Protein AF-A0A1Y6CQU3-F1 (afdb_monomer)

Organism: NCBI:txid1513793

Sequence (202 aa):
MKRLLGIGLSLSLLCQAAFASNSRQDAIDEARDLEYSLGKLDSESSRLARQSTDRQIRYILEDVSDQAFYLSNEVRMDIVEPLRDGERFSRVLSSLNRLDRDFKDLEDRLYDLRRVPYSLDQLSDDIRREVRRLEDTLRNDYGSDPSPTPGDSWVCLVTDNQGRTFTGFGVREGQATNAAFDRCFNESYSQRCSLISCRRRY

pLDDT: mean 79.48, std 19.38, range [31.52, 98.12]

Nearest PDB structures (foldseek):
  1yo7-assembly2_B  TM=6.453E-01  e=2.841E-02  Escherichia coli
  5nqn-assembly1_A  TM=5.680E-01  e=8.905E-01  Methylosinus trichosporium OB3b
  7tcd-assembly1_A  TM=3.013E-01  e=3.578E-01  synthetic construct
  2b0h-assembly1_A  TM=2.860E-01  e=3.004E+00  Mus musculus
  7udm-assembly1_A  TM=2.645E-01  e=5.805E+00  synthetic construct

Mean predicted aligned error: 14.78 Å

Foldseek 3Di:
DDDDDDDPDDPPPVVLVVVVVVLLVVLLVLLVLLLVLLQVLLVVLCVVLVVDPDPVSNVLSNVLNVLSNVLSVLSVPLANVCSVLPHQLVSSLVSLVVCVVSLVVSVVSQVVPPDRDPSNVVSNVSSVVSSVVSNCSSVVCNVSRPPLPVQFKKWWWKAAPVGDIFIAIDSDQVRRVVRRVVCCCPVVVGPDMGTPDMDTGD

Radius of gyration: 23.32 Å; Cα contacts (8 Å, |Δi|>4): 270; chains: 1; bounding box: 59×47×75 Å

Solvent-accessible surface area (backbone atoms only — not comparable to full-atom values): 10818 Å² total; per-residue (Å²): 139,82,85,91,79,84,91,85,78,73,83,73,67,66,60,65,62,62,55,61,59,48,56,53,50,50,42,40,51,36,41,47,50,33,25,48,42,24,47,48,45,15,55,50,27,45,52,50,22,76,68,44,86,48,67,68,62,18,52,46,23,45,51,47,14,55,52,24,46,51,51,24,49,45,39,42,64,52,36,36,48,38,53,73,78,61,53,56,48,68,58,35,47,54,42,50,62,56,46,52,53,56,53,47,52,48,50,55,50,49,61,70,40,96,69,62,53,68,73,58,51,53,40,53,54,47,38,57,49,31,54,50,50,34,48,49,50,37,52,71,37,56,81,66,54,78,70,68,55,91,50,46,36,16,44,14,35,19,27,40,87,86,69,53,77,27,76,9,62,23,71,41,64,68,48,1,41,49,45,6,47,51,47,34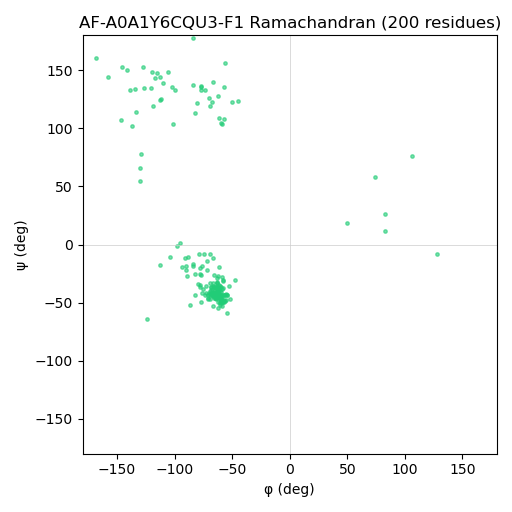,42,70,75,64,70,43,96,46,68,44,81,75,48,73,45,77,42,105

Structure (mmCIF, N/CA/C/O backbone):
data_AF-A0A1Y6CQU3-F1
#
_entry.id   AF-A0A1Y6CQU3-F1
#
loop_
_atom_site.group_PDB
_atom_site.id
_atom_site.type_symbol
_atom_site.label_atom_id
_atom_site.label_alt_id
_atom_site.label_comp_id
_atom_site.label_asym_id
_atom_site.label_entity_id
_atom_site.label_seq_id
_atom_site.pdbx_PDB_ins_code
_atom_site.Cartn_x
_atom_site.Cartn_y
_atom_site.Cartn_z
_atom_site.occupancy
_atom_site.B_iso_or_equiv
_atom_site.auth_seq_id
_atom_site.auth_comp_id
_atom_site.auth_asym_id
_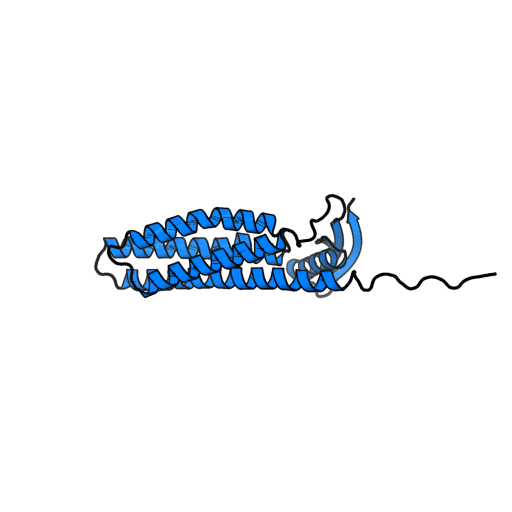atom_site.auth_atom_id
_atom_site.pdbx_PDB_model_num
ATOM 1 N N . MET A 1 1 ? 40.275 24.219 -49.262 1.00 37.59 1 MET A N 1
ATOM 2 C CA . MET A 1 1 ? 39.525 22.991 -48.886 1.00 37.59 1 MET A CA 1
ATOM 3 C C . MET A 1 1 ? 40.249 22.413 -47.670 1.00 37.59 1 MET A C 1
ATOM 5 O O . MET A 1 1 ? 41.450 22.269 -47.780 1.00 37.59 1 MET A O 1
ATOM 9 N N . LYS A 1 2 ? 39.702 22.166 -46.477 1.00 38.88 2 LYS A N 1
ATOM 10 C CA . LYS A 1 2 ? 38.374 21.726 -46.022 1.00 38.88 2 LYS A CA 1
ATOM 11 C C . LYS A 1 2 ? 38.044 22.387 -44.666 1.00 38.88 2 LYS A C 1
ATOM 13 O O . LYS A 1 2 ? 38.947 22.744 -43.919 1.00 38.88 2 LYS A O 1
ATOM 18 N N . ARG A 1 3 ? 36.748 22.558 -44.392 1.00 40.44 3 ARG A N 1
ATOM 19 C CA . ARG A 1 3 ? 36.170 23.142 -43.170 1.00 40.44 3 ARG A CA 1
ATOM 20 C C . ARG A 1 3 ? 36.217 22.135 -42.012 1.00 40.44 3 ARG A C 1
ATOM 22 O O . ARG A 1 3 ? 35.846 20.984 -42.214 1.00 40.44 3 ARG A O 1
ATOM 29 N N . LEU A 1 4 ? 36.608 22.590 -40.821 1.00 37.09 4 LEU A N 1
ATOM 30 C CA . LEU A 1 4 ? 36.324 21.926 -39.546 1.00 37.09 4 LEU A CA 1
ATOM 31 C C . LEU A 1 4 ? 34.904 22.320 -39.122 1.00 37.09 4 LEU A C 1
ATOM 33 O O . LEU A 1 4 ? 34.637 23.488 -38.854 1.00 37.09 4 LEU A O 1
ATOM 37 N N . LEU A 1 5 ? 33.993 21.353 -39.104 1.00 43.53 5 LEU A N 1
ATOM 38 C CA . LEU A 1 5 ? 32.656 21.472 -38.530 1.00 43.53 5 LEU A CA 1
ATOM 39 C C . LEU A 1 5 ? 32.398 20.223 -37.694 1.00 43.53 5 LEU A C 1
ATOM 41 O O . LEU A 1 5 ? 32.601 19.113 -38.177 1.00 43.53 5 LEU A O 1
ATOM 45 N N . GLY A 1 6 ? 31.879 20.434 -36.487 1.00 40.50 6 GLY A N 1
ATOM 46 C CA . GLY A 1 6 ? 31.015 19.458 -35.835 1.00 40.50 6 GLY A CA 1
ATOM 47 C C . GLY A 1 6 ? 31.632 18.676 -34.683 1.00 40.50 6 GLY A C 1
ATOM 48 O O . GLY A 1 6 ? 31.849 17.480 -34.808 1.00 40.50 6 GLY A O 1
ATOM 49 N N . ILE A 1 7 ? 31.768 19.316 -33.520 1.00 43.81 7 ILE A N 1
ATOM 50 C CA . ILE A 1 7 ? 31.460 18.642 -32.249 1.00 43.81 7 ILE A CA 1
ATOM 51 C C . ILE A 1 7 ? 30.515 19.563 -31.482 1.00 43.81 7 ILE A C 1
ATOM 53 O O . ILE A 1 7 ? 30.898 20.334 -30.611 1.00 43.81 7 ILE A O 1
ATOM 57 N N . GLY A 1 8 ? 29.260 19.529 -31.907 1.00 40.97 8 GLY A N 1
ATOM 58 C CA . GLY A 1 8 ? 28.126 20.072 -31.179 1.00 40.97 8 GLY A CA 1
ATOM 59 C C . GLY A 1 8 ? 27.069 18.985 -31.145 1.00 40.97 8 GLY A C 1
ATOM 60 O O . GLY A 1 8 ? 26.061 19.097 -31.827 1.00 40.97 8 GLY A O 1
ATOM 61 N N . LEU A 1 9 ? 27.349 17.883 -30.452 1.00 37.50 9 LEU A N 1
ATOM 62 C CA . LEU A 1 9 ? 26.393 16.797 -30.287 1.00 37.50 9 LEU A CA 1
ATOM 63 C C . LEU A 1 9 ? 26.367 16.362 -28.822 1.00 37.50 9 LEU A C 1
ATOM 65 O O . LEU A 1 9 ? 27.316 15.788 -28.293 1.00 37.50 9 LEU A O 1
ATOM 69 N N . SER A 1 10 ? 25.200 16.618 -28.227 1.00 41.44 10 SER A N 1
ATOM 70 C CA . SER A 1 10 ? 24.585 15.864 -27.130 1.00 41.44 10 SER A CA 1
ATOM 71 C C . SER A 1 10 ? 25.161 16.016 -25.715 1.00 41.44 10 SER A C 1
ATOM 73 O O . SER A 1 10 ? 25.430 15.027 -25.045 1.00 41.44 10 SER A O 1
ATOM 75 N N . LEU A 1 11 ? 25.190 17.246 -25.184 1.00 34.34 11 LEU A N 1
ATOM 76 C CA . LEU A 1 11 ? 25.104 17.453 -23.722 1.00 34.34 11 LEU A CA 1
ATOM 77 C C . LEU A 1 11 ? 23.661 17.332 -23.180 1.00 34.34 11 LEU A C 1
ATOM 79 O O . LEU A 1 11 ? 23.449 17.304 -21.973 1.00 34.34 11 LEU A O 1
ATOM 83 N N . SER A 1 12 ? 22.658 17.232 -24.054 1.00 37.69 12 SER A N 1
ATOM 84 C CA . SER A 1 12 ? 21.232 17.206 -23.699 1.00 37.69 12 SER A CA 1
ATOM 85 C C . SER A 1 12 ? 20.660 15.807 -23.402 1.00 37.69 12 SER A C 1
ATOM 87 O O . SER A 1 12 ? 19.563 15.716 -22.863 1.00 37.69 12 SER A O 1
ATOM 89 N N . LEU A 1 13 ? 21.389 14.718 -23.686 1.00 35.53 13 LEU A N 1
ATOM 90 C CA . LEU A 1 13 ? 20.924 13.332 -23.457 1.00 35.53 13 LEU A CA 1
ATOM 91 C C . LEU A 1 13 ? 21.283 12.761 -22.073 1.00 35.53 13 LEU A C 1
ATOM 93 O O . LEU A 1 13 ? 20.655 11.807 -21.623 1.00 35.53 13 LEU A O 1
ATOM 97 N N . LEU A 1 14 ? 22.257 13.349 -21.373 1.00 31.52 14 LEU A N 1
ATOM 98 C CA . LEU A 1 14 ? 22.670 12.896 -20.036 1.00 31.52 14 LEU A CA 1
ATOM 99 C C . LEU A 1 14 ? 21.802 13.475 -18.910 1.00 31.52 14 LEU A C 1
ATOM 101 O O . LEU A 1 14 ? 21.785 12.930 -17.812 1.00 31.52 14 LEU A O 1
ATOM 105 N N . CYS A 1 15 ? 21.038 14.536 -19.179 1.00 36.16 15 CYS A N 1
ATOM 106 C CA . CYS A 1 15 ? 20.222 15.190 -18.158 1.00 36.16 15 CYS A CA 1
ATOM 107 C C . CYS A 1 15 ? 18.928 14.407 -17.861 1.00 36.16 15 CYS A C 1
ATOM 109 O O . CYS A 1 15 ? 18.537 14.295 -16.710 1.00 36.16 15 CYS A O 1
ATOM 111 N N . GLN A 1 16 ? 18.314 13.756 -18.857 1.00 35.69 16 GLN A N 1
ATOM 112 C CA . GLN A 1 16 ? 17.044 13.030 -18.674 1.00 35.69 16 GLN A CA 1
ATOM 113 C C . GLN A 1 16 ? 17.181 11.675 -17.955 1.00 35.69 16 GLN A C 1
ATOM 115 O O . GLN A 1 16 ? 16.202 11.144 -17.445 1.00 35.69 16 GLN A O 1
ATOM 120 N N . ALA A 1 17 ? 18.384 11.096 -17.894 1.00 36.28 17 ALA A N 1
ATOM 121 C CA . ALA A 1 17 ? 18.612 9.822 -17.207 1.00 36.28 17 ALA A CA 1
ATOM 122 C C . ALA A 1 17 ? 18.699 9.962 -15.676 1.00 36.28 17 ALA A C 1
ATOM 124 O O . ALA A 1 17 ? 18.412 8.997 -14.977 1.00 36.28 17 ALA A O 1
ATOM 125 N N . ALA A 1 18 ? 19.081 11.141 -15.175 1.00 33.47 18 ALA A N 1
ATOM 126 C CA . ALA A 1 18 ? 19.230 11.401 -13.744 1.00 33.47 18 ALA A CA 1
ATOM 127 C C . ALA A 1 18 ? 17.896 11.731 -13.049 1.00 33.47 18 ALA A C 1
ATOM 129 O O . ALA A 1 18 ? 17.753 11.475 -11.861 1.00 33.47 18 ALA A O 1
ATOM 130 N N . PHE A 1 19 ? 16.902 12.256 -13.776 1.00 39.25 19 PHE A N 1
ATOM 131 C CA . PHE A 1 19 ? 15.582 12.552 -13.201 1.00 39.25 19 PHE A CA 1
ATOM 132 C C . PHE A 1 19 ? 14.713 11.296 -13.034 1.00 39.25 19 PHE A C 1
ATOM 134 O O . PHE A 1 19 ? 14.049 11.152 -12.016 1.00 39.25 19 PHE A O 1
ATOM 141 N N . ALA A 1 20 ? 14.784 10.343 -13.970 1.00 43.03 20 ALA A N 1
ATOM 142 C CA . ALA A 1 20 ? 13.990 9.111 -13.909 1.00 43.03 20 ALA A CA 1
ATOM 143 C C . ALA A 1 20 ? 14.453 8.108 -12.827 1.00 43.03 20 ALA A C 1
ATOM 145 O O . ALA A 1 20 ? 13.676 7.246 -12.425 1.00 43.03 20 ALA A O 1
ATOM 146 N N . SER A 1 21 ? 15.711 8.179 -12.357 1.00 49.75 21 SER A N 1
ATOM 147 C CA . SER A 1 21 ? 16.163 7.350 -11.225 1.00 49.75 21 SER A CA 1
ATOM 148 C C . SER A 1 21 ? 15.672 7.874 -9.879 1.00 49.75 21 SER A C 1
ATOM 150 O O . SER A 1 21 ? 15.528 7.079 -8.957 1.00 49.75 21 SER A O 1
ATOM 152 N N . ASN A 1 22 ? 15.411 9.181 -9.771 1.00 66.50 22 ASN A N 1
ATOM 153 C CA . ASN A 1 22 ? 14.909 9.782 -8.539 1.00 66.50 22 ASN A CA 1
ATOM 154 C C . ASN A 1 22 ? 13.424 9.481 -8.365 1.00 66.50 22 ASN A C 1
ATOM 156 O O . ASN A 1 22 ? 13.057 8.909 -7.353 1.00 66.50 22 ASN A O 1
ATOM 160 N N . SER A 1 23 ? 12.599 9.703 -9.389 1.00 73.62 23 SER A N 1
ATOM 161 C CA . SER A 1 23 ? 11.151 9.503 -9.267 1.00 73.62 23 SER A CA 1
ATOM 162 C C . SER A 1 23 ? 10.727 8.075 -8.947 1.00 73.62 23 SER A C 1
ATOM 164 O O . SER A 1 23 ? 9.768 7.849 -8.217 1.00 73.62 23 SER A O 1
ATOM 166 N N . ARG A 1 24 ? 11.449 7.080 -9.469 1.00 80.75 24 ARG A N 1
ATOM 167 C CA . ARG A 1 24 ? 11.190 5.680 -9.121 1.00 80.75 24 ARG A CA 1
ATOM 168 C C . ARG A 1 24 ? 11.547 5.382 -7.673 1.00 80.75 24 ARG A C 1
ATOM 170 O O . ARG A 1 24 ? 10.809 4.650 -7.025 1.00 80.75 24 ARG A O 1
ATOM 177 N N . GLN A 1 25 ? 12.669 5.910 -7.190 1.00 82.69 25 GLN A N 1
ATOM 178 C CA . GLN A 1 25 ? 13.055 5.742 -5.795 1.00 82.69 25 GLN A CA 1
ATOM 179 C C . GLN A 1 25 ? 12.075 6.480 -4.876 1.00 82.69 25 GLN A C 1
ATOM 181 O O . GLN A 1 25 ? 11.623 5.884 -3.908 1.00 82.69 25 GLN A O 1
ATOM 186 N N . ASP A 1 26 ? 11.662 7.693 -5.245 1.00 86.19 26 ASP A N 1
ATOM 187 C CA . ASP A 1 26 ? 10.646 8.473 -4.536 1.00 86.19 26 ASP A CA 1
ATOM 188 C C . ASP A 1 26 ? 9.317 7.697 -4.464 1.00 86.19 26 ASP A C 1
ATOM 190 O O . ASP A 1 26 ? 8.768 7.518 -3.383 1.00 86.19 26 ASP A O 1
ATOM 194 N N . ALA A 1 27 ? 8.848 7.121 -5.579 1.00 90.00 27 ALA A N 1
ATOM 195 C CA . ALA A 1 27 ? 7.647 6.282 -5.598 1.00 90.00 27 ALA A CA 1
ATOM 196 C C . ALA A 1 27 ? 7.790 5.009 -4.742 1.00 90.00 27 ALA A C 1
ATOM 198 O O . ALA A 1 27 ? 6.824 4.564 -4.127 1.00 90.00 27 ALA A O 1
ATOM 199 N N . ILE A 1 28 ? 8.982 4.400 -4.699 1.00 88.75 28 ILE A N 1
ATOM 200 C CA . ILE A 1 28 ? 9.257 3.245 -3.829 1.00 88.75 28 ILE A CA 1
ATOM 201 C C . ILE A 1 28 ? 9.205 3.662 -2.360 1.00 88.75 28 ILE A C 1
ATOM 203 O O . ILE A 1 28 ? 8.640 2.932 -1.546 1.00 88.75 28 ILE A O 1
ATOM 207 N N . ASP A 1 29 ? 9.798 4.801 -2.017 1.00 92.12 29 ASP A N 1
ATOM 208 C CA . ASP A 1 29 ? 9.834 5.306 -0.649 1.00 92.12 29 ASP A CA 1
ATOM 209 C C . ASP A 1 29 ? 8.422 5.695 -0.184 1.00 92.12 29 ASP A C 1
ATOM 211 O O . ASP A 1 29 ? 7.990 5.254 0.878 1.00 92.12 29 ASP A O 1
ATOM 215 N N . GLU A 1 30 ? 7.638 6.372 -1.027 1.00 95.38 30 GLU A N 1
ATOM 216 C CA . GLU A 1 30 ? 6.229 6.690 -0.756 1.00 95.38 30 GLU A CA 1
ATOM 217 C C . GLU A 1 30 ? 5.350 5.434 -0.627 1.00 95.38 30 GLU A C 1
ATOM 219 O O . GLU A 1 30 ? 4.500 5.354 0.261 1.00 95.38 30 GLU A O 1
ATOM 224 N N . ALA A 1 31 ? 5.564 4.415 -1.467 1.00 95.88 31 ALA A N 1
ATOM 225 C CA . ALA A 1 31 ? 4.849 3.143 -1.356 1.00 95.88 31 ALA A CA 1
ATOM 226 C C . ALA A 1 31 ? 5.214 2.374 -0.074 1.00 95.88 31 ALA A C 1
ATOM 228 O O . ALA A 1 31 ? 4.365 1.697 0.507 1.00 95.88 31 ALA A O 1
ATOM 229 N N . ARG A 1 32 ? 6.461 2.487 0.392 1.00 95.25 32 ARG A N 1
ATOM 230 C CA . ARG A 1 32 ? 6.909 1.893 1.659 1.00 95.25 32 ARG A CA 1
ATOM 231 C C . ARG A 1 32 ? 6.365 2.623 2.877 1.00 95.25 32 ARG A C 1
ATOM 233 O O . ARG A 1 32 ? 6.053 1.965 3.867 1.00 95.25 32 ARG A O 1
ATOM 240 N N . ASP A 1 33 ? 6.237 3.943 2.806 1.00 96.69 33 ASP A N 1
ATOM 241 C CA . ASP A 1 33 ? 5.567 4.723 3.845 1.00 96.69 33 ASP A CA 1
ATOM 242 C C . ASP A 1 33 ? 4.100 4.279 3.976 1.00 96.69 33 ASP A C 1
ATOM 244 O O . ASP A 1 33 ? 3.665 3.943 5.080 1.00 96.69 33 ASP A O 1
ATOM 248 N N . LEU A 1 34 ? 3.394 4.114 2.848 1.00 97.50 34 LEU A N 1
ATOM 249 C CA . LEU A 1 34 ? 2.037 3.554 2.809 1.00 97.50 34 LEU A CA 1
ATOM 250 C C . LEU A 1 34 ? 1.955 2.148 3.423 1.00 97.50 34 LEU A C 1
ATOM 252 O O . LEU A 1 34 ? 1.113 1.877 4.283 1.00 97.50 34 LEU A O 1
ATOM 256 N N . GLU A 1 35 ? 2.848 1.245 3.010 1.00 97.25 35 GLU A N 1
ATOM 257 C CA . GLU A 1 35 ? 2.953 -0.111 3.562 1.00 97.25 35 GLU A CA 1
ATOM 258 C C . GLU A 1 35 ? 3.136 -0.090 5.090 1.00 97.25 35 GLU A C 1
ATOM 260 O O . GLU A 1 35 ? 2.515 -0.876 5.817 1.00 97.25 35 GLU A O 1
ATOM 265 N N . TYR A 1 36 ? 3.979 0.819 5.581 1.00 96.44 36 TYR A N 1
ATOM 266 C CA . TYR A 1 36 ? 4.300 0.972 6.993 1.00 96.44 36 TYR A CA 1
ATOM 267 C C . TYR A 1 36 ? 3.133 1.539 7.808 1.00 96.44 36 TYR A C 1
ATOM 269 O O . TYR A 1 36 ? 2.853 1.041 8.905 1.00 96.44 36 TYR A O 1
ATOM 277 N N . SER A 1 37 ? 2.422 2.537 7.287 1.00 96.94 37 SER A N 1
ATOM 278 C CA . SER A 1 37 ? 1.231 3.102 7.929 1.00 96.94 37 SER A CA 1
ATOM 279 C C . SER A 1 37 ? 0.098 2.080 8.033 1.00 96.94 37 SER A C 1
ATOM 281 O O . SER A 1 37 ? -0.532 1.975 9.088 1.00 96.94 37 SER A O 1
ATOM 283 N N . LEU A 1 38 ? -0.082 1.227 7.019 1.00 97.88 38 LEU A N 1
ATOM 284 C CA . LEU A 1 38 ? -1.002 0.085 7.090 1.00 97.88 38 LEU A CA 1
ATOM 285 C C . LEU A 1 38 ? -0.585 -0.924 8.171 1.00 97.88 38 LEU A C 1
ATOM 287 O O . LEU A 1 38 ? -1.418 -1.360 8.964 1.00 97.88 38 LEU A O 1
ATOM 291 N N . GLY A 1 39 ? 0.710 -1.236 8.283 1.00 97.38 39 GLY A N 1
ATOM 292 C CA . GLY A 1 39 ? 1.222 -2.112 9.346 1.00 97.38 39 GLY A CA 1
ATOM 293 C C . GLY A 1 39 ? 1.027 -1.544 10.761 1.00 97.38 39 GLY A C 1
ATOM 294 O O . GLY A 1 39 ? 0.782 -2.288 11.719 1.00 97.38 39 GLY A O 1
ATOM 295 N N . LYS A 1 40 ? 1.089 -0.215 10.917 1.00 97.94 40 LYS A N 1
ATOM 296 C CA . LYS A 1 40 ? 0.731 0.455 12.177 1.00 97.94 40 LYS A CA 1
ATOM 297 C C . LYS A 1 40 ? -0.758 0.350 12.473 1.00 97.94 40 LYS A C 1
ATOM 299 O O . LYS A 1 40 ? -1.110 0.098 13.625 1.00 97.94 40 LYS A O 1
ATOM 304 N N . LEU A 1 41 ? -1.607 0.547 11.465 1.00 97.50 41 LEU A N 1
ATOM 305 C CA . LEU A 1 41 ? -3.054 0.442 11.620 1.00 97.50 41 LEU A CA 1
ATOM 306 C C . LEU A 1 41 ? -3.466 -0.971 12.038 1.00 97.50 41 LEU A C 1
ATOM 308 O O . LEU A 1 41 ? -4.253 -1.104 12.974 1.00 97.50 41 LEU A O 1
ATOM 312 N N . ASP A 1 42 ? -2.878 -1.999 11.423 1.00 97.88 42 ASP A N 1
ATOM 313 C CA . ASP A 1 42 ? -3.026 -3.398 11.837 1.00 97.88 42 ASP A CA 1
ATOM 314 C C . ASP A 1 42 ? -2.656 -3.569 13.319 1.00 97.88 42 ASP A C 1
ATOM 316 O O . ASP A 1 42 ? -3.493 -3.899 14.162 1.00 97.88 42 ASP A O 1
ATOM 320 N N . SER A 1 43 ? -1.419 -3.218 13.677 1.00 97.44 43 SER A N 1
ATOM 321 C CA . SER A 1 43 ? -0.903 -3.382 15.040 1.00 97.44 43 SER A CA 1
ATOM 322 C C . SER A 1 43 ? -1.756 -2.676 16.103 1.00 97.44 43 SER A C 1
ATOM 324 O O . SER A 1 43 ? -2.018 -3.237 17.175 1.00 97.44 43 SER A O 1
ATOM 326 N N . GLU A 1 44 ? -2.186 -1.445 15.824 1.00 97.75 44 GLU A N 1
ATOM 327 C CA . GLU A 1 44 ? -2.977 -0.625 16.741 1.00 97.75 44 GLU A CA 1
ATOM 328 C C . GLU A 1 44 ? -4.421 -1.134 16.859 1.00 97.75 44 GLU A C 1
ATOM 330 O O . GLU A 1 44 ? -4.935 -1.250 17.977 1.00 97.75 44 GLU A O 1
ATOM 335 N N . SER A 1 45 ? -5.051 -1.521 15.747 1.00 97.06 45 SER A N 1
ATOM 336 C CA . SER A 1 45 ? -6.407 -2.088 15.740 1.00 97.06 45 SER A CA 1
ATOM 337 C C . SER A 1 45 ? -6.445 -3.415 16.495 1.00 97.06 45 SER A C 1
ATOM 339 O O . SER A 1 45 ? -7.235 -3.571 17.430 1.00 97.06 45 SER A O 1
ATOM 341 N N . SER A 1 46 ? -5.491 -4.312 16.227 1.00 97.75 46 SER A N 1
ATOM 342 C CA . SER A 1 46 ? -5.272 -5.548 16.989 1.00 97.75 46 SER A CA 1
ATOM 343 C C . SER A 1 46 ? -5.084 -5.303 18.489 1.00 97.75 46 SER A C 1
ATOM 345 O O . SER A 1 46 ? -5.610 -6.032 19.340 1.00 97.75 46 SER A O 1
ATOM 347 N N . ARG A 1 47 ? -4.303 -4.280 18.857 1.00 98.12 47 ARG A N 1
ATOM 348 C CA . ARG A 1 47 ? -4.065 -3.927 20.263 1.00 98.12 47 ARG A CA 1
ATOM 349 C C . ARG A 1 47 ? -5.354 -3.466 20.939 1.00 98.12 47 ARG A C 1
ATOM 351 O O . ARG A 1 47 ? -5.635 -3.911 22.054 1.00 98.12 47 ARG A O 1
ATOM 358 N N . LEU A 1 48 ? -6.123 -2.601 20.284 1.00 96.50 48 LEU A N 1
ATOM 359 C CA . LEU A 1 48 ? -7.386 -2.080 20.800 1.00 96.50 48 LEU A CA 1
ATOM 360 C C . LEU A 1 48 ? -8.467 -3.167 20.868 1.00 96.50 48 LEU A C 1
ATOM 362 O O . LEU A 1 48 ? -9.202 -3.221 21.854 1.00 96.50 48 LEU A O 1
ATOM 366 N N . ALA A 1 49 ? -8.511 -4.091 19.905 1.00 96.38 49 ALA A N 1
ATOM 367 C CA . ALA A 1 49 ? -9.411 -5.243 19.925 1.00 96.38 49 ALA A CA 1
ATOM 368 C C . ALA A 1 49 ? -9.223 -6.084 21.197 1.00 96.38 49 ALA A C 1
ATOM 370 O O . ALA A 1 49 ? -10.185 -6.361 21.920 1.00 96.38 49 ALA A O 1
ATOM 371 N N . ARG A 1 50 ? -7.965 -6.409 21.534 1.00 97.31 50 ARG A N 1
ATOM 372 C CA . ARG A 1 50 ? -7.613 -7.162 22.753 1.00 97.31 50 ARG A CA 1
ATOM 373 C C . ARG A 1 50 ? -7.994 -6.440 24.048 1.00 97.31 50 ARG A C 1
ATOM 375 O O . ARG A 1 50 ? -8.208 -7.095 25.065 1.00 97.31 50 ARG A O 1
ATOM 382 N N . GLN A 1 51 ? -8.057 -5.109 24.026 1.00 96.38 51 GLN A N 1
ATOM 383 C CA . GLN A 1 51 ? -8.416 -4.281 25.182 1.00 96.38 51 GLN A CA 1
ATOM 384 C C . GLN A 1 51 ? -9.921 -4.003 25.280 1.00 96.38 51 GLN A C 1
ATOM 386 O O . GLN A 1 51 ? -10.416 -3.693 26.364 1.00 96.38 51 GLN A O 1
ATOM 391 N N . SER A 1 52 ? -10.658 -4.118 24.173 1.00 93.88 52 SER A N 1
ATOM 392 C CA . SER A 1 52 ? -12.095 -3.868 24.146 1.00 93.88 52 SER A CA 1
ATOM 393 C C . SER A 1 52 ? -12.857 -4.961 24.888 1.00 93.88 52 SER A C 1
ATOM 395 O O . SER A 1 52 ? -12.751 -6.146 24.569 1.00 93.88 52 SER A O 1
ATOM 397 N N . THR A 1 53 ? -13.691 -4.569 25.848 1.00 95.19 53 THR A N 1
ATOM 398 C CA . THR A 1 53 ? -14.667 -5.459 26.497 1.00 95.19 53 THR A CA 1
ATOM 399 C C . THR A 1 53 ? -15.966 -5.576 25.701 1.00 95.19 53 THR A C 1
ATOM 401 O O . THR A 1 53 ? -16.701 -6.548 25.873 1.00 95.19 53 THR A O 1
ATOM 404 N N . ASP A 1 54 ? -16.228 -4.631 24.797 1.00 95.62 54 ASP A N 1
ATOM 405 C CA . ASP A 1 54 ? -17.360 -4.662 23.880 1.00 95.62 54 ASP A CA 1
ATOM 406 C C . ASP A 1 54 ? -17.041 -5.581 22.693 1.00 95.62 54 ASP A C 1
ATOM 408 O O . ASP A 1 54 ? -16.058 -5.385 21.969 1.00 95.62 54 ASP A O 1
ATOM 412 N N . ARG A 1 55 ? -17.881 -6.606 22.510 1.00 94.88 55 ARG A N 1
ATOM 413 C CA . ARG A 1 55 ? -17.721 -7.628 21.468 1.00 94.88 55 ARG A CA 1
ATOM 414 C C . ARG A 1 55 ? -17.875 -7.057 20.060 1.00 94.88 55 ARG A C 1
ATOM 416 O O . ARG A 1 55 ? -17.198 -7.524 19.152 1.00 94.88 55 ARG A O 1
ATOM 423 N N . GLN A 1 56 ? -18.771 -6.096 19.874 1.00 94.00 56 GLN A N 1
ATOM 424 C CA . GLN A 1 56 ? -19.063 -5.524 18.565 1.00 94.00 56 GLN A CA 1
ATOM 425 C C . GLN A 1 56 ? -17.916 -4.611 18.124 1.00 94.00 56 GLN A C 1
ATOM 427 O O . GLN A 1 56 ? -17.436 -4.733 17.003 1.00 94.00 56 GLN A O 1
ATOM 432 N N . ILE A 1 57 ? -17.403 -3.788 19.046 1.00 94.38 57 ILE A N 1
ATOM 433 C CA . ILE A 1 57 ? -16.198 -2.975 18.819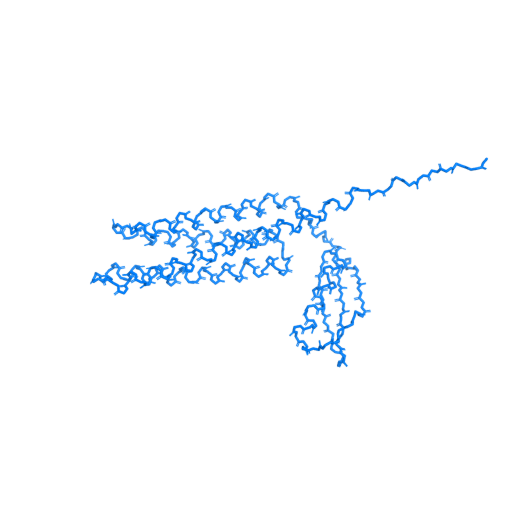 1.00 94.38 57 ILE A CA 1
ATOM 434 C C . ILE A 1 57 ? -14.985 -3.869 18.550 1.00 94.38 57 ILE A C 1
ATOM 436 O O . ILE A 1 57 ? -14.228 -3.610 17.622 1.00 94.38 57 ILE A O 1
ATOM 440 N N . ARG A 1 58 ? -14.811 -4.940 19.336 1.00 96.06 58 ARG A N 1
ATOM 441 C CA . ARG A 1 58 ? -13.710 -5.891 19.138 1.00 96.06 58 ARG A CA 1
ATOM 442 C C . ARG A 1 58 ? -13.729 -6.493 17.734 1.00 96.06 58 ARG A C 1
ATOM 444 O O . ARG A 1 58 ? -12.694 -6.492 17.088 1.00 96.06 58 ARG A O 1
ATOM 451 N N . TYR A 1 59 ? -14.890 -6.952 17.272 1.00 96.06 59 TYR A N 1
ATOM 452 C CA . TYR A 1 59 ? -15.032 -7.555 15.948 1.00 96.06 59 TYR A CA 1
ATOM 453 C C . TYR A 1 59 ? -14.678 -6.582 14.817 1.00 96.06 59 TYR A C 1
ATOM 455 O O . TYR A 1 59 ? -13.974 -6.958 13.890 1.00 96.06 59 TYR A O 1
ATOM 463 N N . ILE A 1 60 ? -15.120 -5.323 14.915 1.00 95.88 60 ILE A N 1
ATOM 464 C CA . ILE A 1 60 ? -14.765 -4.294 13.927 1.00 95.88 60 ILE A CA 1
ATOM 465 C C . ILE A 1 60 ? -13.249 -4.069 13.917 1.00 95.88 60 ILE A C 1
ATOM 467 O O . ILE A 1 60 ? -12.645 -4.029 12.855 1.00 95.88 60 ILE A O 1
ATOM 471 N N . LEU A 1 61 ? -12.619 -3.967 15.090 1.00 97.19 61 LEU A N 1
ATOM 472 C CA . LEU A 1 61 ? -11.174 -3.751 15.195 1.00 97.19 61 LEU A CA 1
ATOM 473 C C . LEU A 1 61 ? -10.344 -4.945 14.698 1.00 97.19 61 LEU A C 1
ATOM 475 O O . LEU A 1 61 ? -9.281 -4.729 14.128 1.00 97.19 61 LEU A O 1
ATOM 479 N N . GLU A 1 62 ? -10.806 -6.180 14.910 1.00 97.06 62 GLU A N 1
ATOM 480 C CA . GLU A 1 62 ? -10.179 -7.389 14.349 1.00 97.06 62 GLU A CA 1
ATOM 481 C C . GLU A 1 62 ? -10.255 -7.378 12.816 1.00 97.06 62 GLU A C 1
ATOM 483 O O . GLU A 1 62 ? -9.242 -7.568 12.154 1.00 97.06 62 GLU A O 1
ATOM 488 N N . ASP A 1 63 ? -11.419 -7.049 12.256 1.00 96.88 63 ASP A N 1
ATOM 489 C CA . ASP A 1 63 ? -11.627 -6.959 10.806 1.00 96.88 63 ASP A CA 1
ATOM 490 C C . ASP A 1 63 ? -10.790 -5.837 10.160 1.00 96.88 63 ASP A C 1
ATOM 492 O O . ASP A 1 63 ? -10.143 -6.052 9.139 1.00 96.88 63 ASP A O 1
ATOM 496 N N . VAL A 1 64 ? -10.704 -4.661 10.797 1.00 96.81 64 VAL A N 1
ATOM 497 C CA . VAL A 1 64 ? -9.792 -3.578 10.373 1.00 96.81 64 VAL A CA 1
ATOM 498 C C . VAL A 1 64 ? -8.334 -4.044 10.402 1.00 96.81 64 VAL A C 1
ATOM 500 O O . VAL A 1 64 ? -7.574 -3.721 9.492 1.00 96.81 64 VAL A O 1
ATOM 503 N N . SER A 1 65 ? -7.939 -4.803 11.431 1.00 97.50 65 SER A N 1
ATOM 504 C CA . SER A 1 65 ? -6.588 -5.367 11.549 1.00 97.50 65 SER A CA 1
ATOM 505 C C . SER A 1 65 ? -6.263 -6.264 10.355 1.00 97.50 65 SER A C 1
ATOM 507 O O . SER A 1 65 ? -5.273 -6.043 9.658 1.00 97.50 65 SER A O 1
ATOM 509 N N . ASP A 1 66 ? -7.146 -7.225 10.078 1.00 96.88 66 ASP A N 1
ATOM 510 C CA . ASP A 1 66 ? -6.978 -8.205 9.006 1.00 96.88 66 ASP A CA 1
ATOM 511 C C . ASP A 1 66 ? -6.929 -7.529 7.626 1.00 96.88 66 ASP A C 1
ATOM 513 O O . ASP A 1 66 ? -6.075 -7.856 6.795 1.00 96.88 66 ASP A O 1
ATOM 517 N N . GLN A 1 67 ? -7.800 -6.543 7.386 1.00 96.75 67 GLN A N 1
ATOM 518 C CA . GLN A 1 67 ? -7.818 -5.773 6.140 1.00 96.75 67 GLN A CA 1
ATOM 519 C C . GLN A 1 67 ? -6.559 -4.918 5.970 1.00 96.75 67 GLN A C 1
ATOM 521 O O . GLN A 1 67 ? -5.963 -4.915 4.892 1.00 96.75 67 GLN A O 1
ATOM 526 N N . ALA A 1 68 ? -6.109 -4.230 7.023 1.00 96.81 68 ALA A N 1
ATOM 527 C CA . ALA A 1 68 ? -4.882 -3.439 6.981 1.00 96.81 68 ALA A CA 1
ATOM 528 C C . ALA A 1 68 ? -3.648 -4.320 6.713 1.00 96.81 68 ALA A C 1
ATOM 530 O O . ALA A 1 68 ? -2.790 -3.956 5.905 1.00 96.81 68 ALA A O 1
ATOM 531 N N . PHE A 1 69 ? -3.583 -5.510 7.321 1.00 96.25 69 PHE A N 1
ATOM 532 C CA . PHE A 1 69 ? -2.535 -6.494 7.049 1.00 96.25 69 PHE A CA 1
ATOM 533 C C . PHE A 1 69 ? -2.558 -6.978 5.592 1.00 96.25 69 PHE A C 1
ATOM 535 O O . PHE A 1 69 ? -1.512 -7.036 4.939 1.00 96.25 69 PHE A O 1
ATOM 542 N N . TYR A 1 70 ? -3.739 -7.311 5.063 1.00 96.50 70 TYR A N 1
ATOM 543 C CA . TYR A 1 70 ? -3.895 -7.713 3.665 1.00 96.50 70 TYR A CA 1
ATOM 544 C C . TYR A 1 70 ? -3.424 -6.606 2.715 1.00 96.50 70 TYR A C 1
ATOM 546 O O . TYR A 1 70 ? -2.573 -6.848 1.861 1.00 96.50 70 TYR A O 1
ATOM 554 N N . LEU A 1 71 ? -3.889 -5.375 2.929 1.00 96.75 71 LEU A N 1
ATOM 555 C CA . LEU A 1 71 ? -3.531 -4.230 2.096 1.00 96.75 71 LEU A CA 1
ATOM 556 C C . LEU A 1 71 ? -2.047 -3.886 2.166 1.00 96.75 71 LEU A C 1
ATOM 558 O O . LEU A 1 71 ? -1.459 -3.539 1.147 1.00 96.75 71 LEU A O 1
ATOM 562 N N . SER A 1 72 ? -1.413 -4.028 3.331 1.00 96.94 72 SER A N 1
ATOM 563 C CA . SER A 1 72 ? 0.039 -3.865 3.460 1.00 96.94 72 SER A CA 1
ATOM 564 C C . SER A 1 72 ? 0.792 -4.851 2.552 1.00 96.94 72 SER A C 1
ATOM 566 O O . SER A 1 72 ? 1.719 -4.467 1.837 1.00 96.94 72 SER A O 1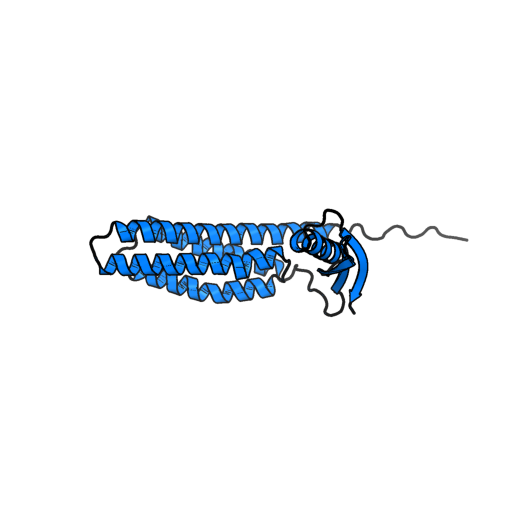
ATOM 568 N N . ASN A 1 73 ? 0.355 -6.115 2.502 1.00 93.69 73 ASN A N 1
ATOM 569 C CA . ASN A 1 73 ? 0.956 -7.104 1.606 1.00 93.69 73 ASN A CA 1
ATOM 570 C C . ASN A 1 73 ? 0.670 -6.808 0.128 1.00 93.69 73 ASN A C 1
ATOM 572 O O . ASN A 1 73 ? 1.574 -6.962 -0.690 1.00 93.69 73 ASN A O 1
ATOM 576 N N . GLU A 1 74 ? -0.536 -6.354 -0.216 1.00 94.12 74 GLU A N 1
ATOM 577 C CA . GLU A 1 74 ? -0.866 -5.936 -1.583 1.00 94.12 74 GLU A CA 1
ATOM 578 C C . GLU A 1 74 ? -0.011 -4.743 -2.024 1.00 94.12 74 GLU A C 1
ATOM 580 O O . GLU A 1 74 ? 0.588 -4.783 -3.091 1.00 94.12 74 GLU A O 1
ATOM 585 N N . VAL A 1 75 ? 0.158 -3.713 -1.190 1.00 95.00 75 VAL A N 1
ATOM 586 C CA . VAL A 1 75 ? 1.064 -2.590 -1.494 1.00 95.00 75 VAL A CA 1
ATOM 587 C C . VAL A 1 75 ? 2.487 -3.098 -1.739 1.00 95.00 75 VAL A C 1
ATOM 589 O O . VAL A 1 75 ? 3.128 -2.709 -2.717 1.00 95.00 75 VAL A O 1
ATOM 592 N N . ARG A 1 76 ? 2.982 -4.029 -0.919 1.00 92.19 76 ARG A N 1
ATOM 593 C CA . ARG A 1 76 ? 4.304 -4.623 -1.145 1.00 92.19 76 ARG A CA 1
ATOM 594 C C . ARG A 1 76 ? 4.384 -5.339 -2.500 1.00 92.19 76 ARG A C 1
ATOM 596 O O . ARG A 1 76 ? 5.296 -5.074 -3.280 1.00 92.19 76 ARG A O 1
ATOM 603 N N . MET A 1 77 ? 3.442 -6.236 -2.782 1.00 89.62 77 MET A N 1
ATOM 604 C CA . MET A 1 77 ? 3.505 -7.153 -3.928 1.00 89.62 77 MET A CA 1
ATOM 605 C C . MET A 1 77 ? 3.098 -6.516 -5.260 1.00 89.62 77 MET A C 1
ATOM 607 O O . MET A 1 77 ? 3.669 -6.857 -6.293 1.00 89.62 77 MET A O 1
ATOM 611 N N . ASP A 1 78 ? 2.143 -5.590 -5.244 1.00 90.56 78 ASP A N 1
ATOM 612 C CA . ASP A 1 78 ? 1.540 -5.000 -6.442 1.00 90.56 78 ASP A CA 1
ATOM 613 C C . ASP A 1 78 ? 2.048 -3.583 -6.745 1.00 90.56 78 ASP A C 1
ATOM 615 O O . ASP A 1 78 ? 1.787 -3.062 -7.838 1.00 90.56 78 ASP A O 1
ATOM 619 N N . ILE A 1 79 ? 2.784 -2.966 -5.813 1.00 90.75 79 ILE A N 1
ATOM 620 C CA . ILE A 1 79 ? 3.362 -1.627 -5.978 1.00 90.75 79 ILE A CA 1
ATOM 621 C C . ILE A 1 79 ? 4.876 -1.650 -5.759 1.00 90.75 79 ILE A C 1
ATOM 623 O O . ILE A 1 79 ? 5.620 -1.386 -6.705 1.00 90.75 79 ILE A O 1
ATOM 627 N N . VAL A 1 80 ? 5.349 -1.979 -4.552 1.00 88.94 80 VAL A N 1
ATOM 628 C CA . VAL A 1 80 ? 6.775 -1.854 -4.196 1.00 88.94 80 VAL A CA 1
ATOM 629 C C . VAL A 1 80 ? 7.654 -2.758 -5.061 1.00 88.94 80 VAL A C 1
ATOM 631 O O . VAL A 1 80 ? 8.586 -2.267 -5.698 1.00 88.94 80 VAL A O 1
ATOM 634 N N . GLU A 1 81 ? 7.376 -4.063 -5.108 1.00 82.06 81 GLU A N 1
ATOM 635 C CA . GLU A 1 81 ? 8.183 -5.007 -5.894 1.00 82.06 81 GLU A CA 1
ATOM 636 C C . GLU A 1 81 ? 8.138 -4.695 -7.406 1.00 82.06 81 GLU A C 1
ATOM 638 O O . GLU A 1 81 ? 9.207 -4.558 -8.004 1.00 82.06 81 GLU A O 1
ATOM 643 N N . PRO A 1 82 ? 6.973 -4.417 -8.029 1.00 79.38 82 PRO A N 1
ATOM 644 C CA . PRO A 1 82 ? 6.903 -3.946 -9.412 1.00 79.38 82 PRO A CA 1
ATOM 645 C C . PRO A 1 82 ? 7.744 -2.699 -9.697 1.00 79.38 82 PRO A C 1
ATOM 647 O O . PRO A 1 82 ? 8.441 -2.644 -10.714 1.00 79.38 82 PRO A O 1
ATOM 650 N N . LEU A 1 83 ? 7.721 -1.696 -8.813 1.00 80.44 83 LEU A N 1
ATOM 651 C CA . LEU A 1 83 ? 8.555 -0.503 -8.976 1.00 80.44 83 LEU A CA 1
ATOM 652 C C . LEU A 1 83 ? 10.049 -0.853 -8.945 1.00 80.44 83 LEU A C 1
ATOM 654 O O . LEU A 1 83 ? 10.805 -0.317 -9.758 1.00 80.44 83 LEU A O 1
ATOM 658 N N . ARG A 1 84 ? 10.481 -1.773 -8.072 1.00 75.06 84 ARG A N 1
ATOM 659 C CA . ARG A 1 84 ? 11.883 -2.227 -8.009 1.00 75.06 84 ARG A CA 1
ATOM 660 C C . ARG A 1 84 ? 12.307 -3.021 -9.237 1.00 75.06 84 ARG A C 1
ATOM 662 O O . ARG A 1 84 ? 13.387 -2.774 -9.771 1.00 75.06 84 ARG A O 1
ATOM 669 N N . ASP A 1 85 ? 11.436 -3.905 -9.712 1.00 75.62 85 ASP A N 1
ATOM 670 C CA . ASP A 1 85 ? 11.632 -4.686 -10.940 1.00 75.62 85 ASP A CA 1
ATOM 671 C C . ASP A 1 85 ? 11.622 -3.803 -12.198 1.00 75.62 85 ASP A C 1
ATOM 673 O O . ASP A 1 85 ? 12.015 -4.218 -13.292 1.00 75.62 85 ASP A O 1
ATOM 677 N N . GLY A 1 86 ? 11.204 -2.547 -12.041 1.00 69.75 86 GLY A N 1
ATOM 678 C CA . GLY A 1 86 ? 11.215 -1.535 -13.077 1.00 69.75 86 GLY A CA 1
ATOM 679 C C . GLY A 1 86 ? 10.015 -1.593 -14.011 1.00 69.75 86 GLY A C 1
ATOM 680 O O . GLY A 1 86 ? 10.120 -1.132 -15.153 1.00 69.75 86 GLY A O 1
ATOM 681 N N . GLU A 1 87 ? 8.891 -2.122 -13.524 1.00 72.31 87 GLU A N 1
ATOM 682 C CA . GLU A 1 87 ? 7.591 -2.047 -14.184 1.00 72.31 87 GLU A CA 1
ATOM 683 C C . GLU A 1 87 ? 7.195 -0.592 -14.470 1.00 72.31 87 GLU A C 1
ATOM 685 O O . GLU A 1 87 ? 7.655 0.366 -13.843 1.00 72.31 87 GLU A O 1
ATOM 690 N N . ARG A 1 88 ? 6.324 -0.426 -15.467 1.00 69.69 88 ARG A N 1
ATOM 691 C CA . ARG A 1 88 ? 5.853 0.896 -15.894 1.00 69.69 88 ARG A CA 1
ATOM 692 C C . ARG A 1 88 ? 5.009 1.535 -14.794 1.00 69.69 88 ARG A C 1
ATOM 694 O O . ARG A 1 88 ? 4.114 0.870 -14.263 1.00 69.69 88 ARG A O 1
ATOM 701 N N . PHE A 1 89 ? 5.167 2.841 -14.567 1.00 81.06 89 PHE A N 1
ATOM 702 C CA . PHE A 1 89 ? 4.336 3.566 -13.594 1.00 81.06 89 PHE A CA 1
ATOM 703 C C . PHE A 1 89 ? 2.844 3.468 -13.912 1.00 81.06 89 PHE A C 1
ATOM 705 O O . PHE A 1 89 ? 2.027 3.393 -13.006 1.00 81.06 89 PHE A O 1
ATOM 712 N N . SER A 1 90 ? 2.472 3.347 -15.189 1.00 75.75 90 SER A N 1
ATOM 713 C CA . SER A 1 90 ? 1.078 3.126 -15.599 1.00 75.75 90 SER A CA 1
ATOM 714 C C . SER A 1 90 ? 0.455 1.831 -15.080 1.00 75.75 90 SER A C 1
ATOM 716 O O . SER A 1 90 ? -0.727 1.805 -14.720 1.00 75.75 90 SER A O 1
ATOM 718 N N . ARG A 1 91 ? 1.241 0.753 -15.015 1.00 79.44 91 ARG A N 1
ATOM 719 C CA . ARG A 1 91 ? 0.789 -0.518 -14.452 1.00 79.44 91 ARG A CA 1
ATOM 720 C C . ARG A 1 91 ? 0.637 -0.400 -12.941 1.00 79.44 91 ARG A C 1
ATOM 722 O O . ARG A 1 91 ? -0.400 -0.788 -12.417 1.00 79.44 91 ARG A O 1
ATOM 729 N N . VAL A 1 92 ? 1.628 0.190 -12.277 1.00 87.31 92 VAL A N 1
ATOM 730 C CA . VAL A 1 92 ? 1.616 0.408 -10.824 1.00 87.31 92 VAL A CA 1
ATOM 731 C C . VAL A 1 92 ? 0.463 1.328 -10.412 1.00 87.31 92 VAL A C 1
ATOM 733 O O . VAL A 1 92 ? -0.273 1.016 -9.485 1.00 87.31 92 VAL A O 1
ATOM 736 N N . LEU A 1 93 ? 0.215 2.400 -11.165 1.00 87.12 93 LEU A N 1
ATOM 737 C CA . LEU A 1 93 ? -0.927 3.292 -10.970 1.00 87.12 93 LEU A CA 1
ATOM 738 C C . LEU A 1 93 ? -2.259 2.551 -11.136 1.00 87.12 93 LEU A C 1
ATOM 740 O O . LEU A 1 93 ? -3.209 2.805 -10.403 1.00 87.12 93 LEU A O 1
ATOM 744 N N . SER A 1 94 ? -2.338 1.608 -12.077 1.00 83.94 94 SER A N 1
ATOM 745 C CA . SER A 1 94 ? -3.526 0.762 -12.223 1.00 83.94 94 SER A CA 1
ATOM 746 C C . SER A 1 94 ? -3.732 -0.134 -11.000 1.00 83.94 94 SER A C 1
ATOM 748 O O . SER A 1 94 ? -4.872 -0.289 -10.566 1.00 83.94 94 SER A O 1
ATOM 750 N N . SER A 1 95 ? -2.660 -0.685 -10.419 1.00 90.88 95 SER A N 1
ATOM 751 C CA . SER A 1 95 ? -2.726 -1.418 -9.149 1.00 90.88 95 SER A CA 1
ATOM 752 C C . SER A 1 95 ? -3.196 -0.519 -8.006 1.00 90.88 95 SER A C 1
ATOM 754 O O . SER A 1 95 ? -4.170 -0.865 -7.343 1.00 90.88 95 SER A O 1
ATOM 756 N N . LEU A 1 96 ? -2.592 0.662 -7.842 1.00 93.50 96 LEU A N 1
ATOM 757 C CA . LEU A 1 96 ? -2.965 1.632 -6.809 1.00 93.50 96 LEU A CA 1
ATOM 758 C C . LEU A 1 96 ? -4.441 2.046 -6.910 1.00 93.50 96 LEU A C 1
ATOM 760 O O . LEU A 1 96 ? -5.147 2.037 -5.911 1.00 93.50 96 LEU A O 1
ATOM 764 N N . ASN A 1 97 ? -4.947 2.307 -8.120 1.00 89.12 97 ASN A N 1
ATOM 765 C CA . ASN A 1 97 ? -6.36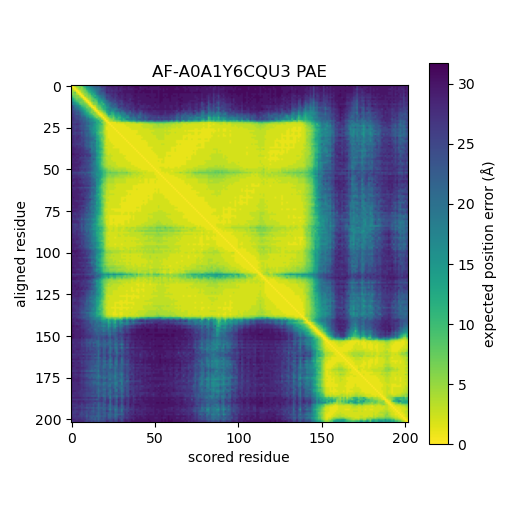1 2.635 -8.338 1.00 89.12 97 ASN A CA 1
ATOM 766 C C . ASN A 1 97 ? -7.312 1.486 -7.962 1.00 89.12 97 ASN A C 1
ATOM 768 O O . ASN A 1 97 ? -8.473 1.728 -7.631 1.00 89.12 97 ASN A O 1
ATOM 772 N N . ARG A 1 98 ? -6.871 0.221 -8.057 1.00 89.88 98 ARG A N 1
ATOM 773 C CA . ARG A 1 98 ? -7.679 -0.906 -7.566 1.00 89.88 98 ARG A CA 1
ATOM 774 C C . ARG A 1 98 ? -7.721 -0.891 -6.043 1.00 89.88 98 ARG A C 1
ATOM 776 O O . ARG A 1 98 ? -8.826 -0.972 -5.515 1.00 89.88 98 ARG A O 1
ATOM 783 N N . LEU A 1 99 ? -6.560 -0.722 -5.406 1.00 92.44 99 LEU A N 1
ATOM 784 C CA . LEU A 1 99 ? -6.412 -0.682 -3.950 1.00 92.44 99 LEU A CA 1
ATOM 785 C C . LEU A 1 99 ? -7.101 0.531 -3.313 1.00 92.44 99 LEU A C 1
ATOM 787 O O . LEU A 1 99 ? -7.548 0.428 -2.182 1.00 92.44 99 LEU A O 1
ATOM 791 N N . ASP A 1 100 ? -7.277 1.650 -4.025 1.00 90.25 100 ASP A N 1
ATOM 792 C CA . ASP A 1 100 ? -8.025 2.815 -3.514 1.00 90.25 100 ASP A CA 1
ATOM 793 C C . ASP A 1 100 ? -9.470 2.482 -3.109 1.00 90.25 100 ASP A C 1
ATOM 795 O O . ASP A 1 100 ? -10.005 3.047 -2.152 1.00 90.25 100 ASP A O 1
ATOM 799 N N . ARG A 1 101 ? -10.091 1.506 -3.784 1.00 89.88 101 ARG A N 1
ATOM 800 C CA . ARG A 1 101 ? -11.408 0.997 -3.377 1.00 89.88 101 ARG A CA 1
ATOM 801 C C . ARG A 1 101 ? -11.326 0.227 -2.067 1.00 89.88 101 ARG A C 1
ATOM 803 O O . ARG A 1 101 ? -12.135 0.471 -1.183 1.00 89.88 101 ARG A O 1
ATOM 810 N N . ASP A 1 102 ? -10.315 -0.615 -1.919 1.00 92.94 102 ASP A N 1
ATOM 811 C CA . ASP A 1 102 ? -10.122 -1.410 -0.710 1.00 92.94 102 ASP A CA 1
ATOM 812 C C . ASP A 1 102 ? -9.713 -0.520 0.486 1.00 92.94 102 ASP A C 1
ATOM 814 O O . ASP A 1 102 ? -10.153 -0.746 1.610 1.00 92.94 102 ASP A O 1
ATOM 818 N N . PHE A 1 103 ? -8.955 0.563 0.253 1.00 93.50 103 PHE A N 1
ATOM 819 C CA . PHE A 1 103 ? -8.679 1.591 1.266 1.00 93.50 103 PHE A CA 1
ATOM 820 C C . PHE A 1 103 ? -9.944 2.315 1.715 1.00 93.50 103 PHE A C 1
ATOM 822 O O . PHE A 1 103 ? -10.081 2.651 2.890 1.00 93.50 103 PHE A O 1
ATOM 829 N N . LYS A 1 104 ? -10.875 2.563 0.790 1.00 92.81 104 LYS A N 1
ATOM 830 C CA . LYS A 1 104 ? -12.168 3.142 1.141 1.00 92.81 104 LYS A CA 1
ATOM 831 C C . LYS A 1 104 ? -13.003 2.180 1.983 1.00 92.81 104 LYS A C 1
ATOM 833 O O . LYS A 1 104 ? -13.576 2.620 2.971 1.00 92.81 104 LYS A O 1
ATOM 838 N N . ASP A 1 105 ? -13.035 0.900 1.632 1.00 92.19 105 ASP A N 1
ATOM 839 C CA . ASP A 1 105 ? -13.769 -0.105 2.406 1.00 92.19 105 ASP A CA 1
ATOM 840 C C . ASP A 1 105 ? -13.199 -0.235 3.835 1.00 92.19 105 ASP A C 1
ATOM 842 O O . ASP A 1 105 ? -13.960 -0.293 4.803 1.00 92.19 105 ASP A O 1
ATOM 846 N N . LEU A 1 106 ? -11.870 -0.179 3.984 1.00 94.06 106 LEU A N 1
ATOM 847 C CA . LEU A 1 106 ? -11.182 -0.126 5.280 1.00 94.06 106 LEU A CA 1
ATOM 848 C C . LEU A 1 106 ? -11.569 1.118 6.104 1.00 94.06 106 LEU A C 1
ATOM 850 O O . LEU A 1 106 ? -11.813 1.022 7.309 1.00 94.06 106 LEU A O 1
ATOM 854 N N . GLU A 1 107 ? -11.627 2.288 5.467 1.00 92.81 107 GLU A N 1
ATOM 855 C CA . GLU A 1 107 ? -12.032 3.546 6.104 1.00 92.81 107 GLU A CA 1
ATOM 856 C C . GLU A 1 107 ? -13.509 3.514 6.533 1.00 92.81 107 GLU A C 1
ATOM 858 O O . GLU A 1 107 ? -13.832 3.840 7.678 1.00 92.81 107 GLU A O 1
ATOM 863 N N . ASP A 1 108 ? -14.403 3.047 5.661 1.00 91.88 108 ASP A N 1
ATOM 864 C CA . ASP A 1 108 ? -15.824 2.868 5.973 1.00 91.88 108 ASP A CA 1
ATOM 865 C C . ASP A 1 108 ? -15.992 1.907 7.164 1.00 91.88 108 ASP A C 1
ATOM 867 O O . ASP A 1 108 ? -16.796 2.152 8.069 1.00 91.88 108 ASP A O 1
ATOM 871 N N . ARG A 1 109 ? -15.160 0.859 7.238 1.00 90.81 109 ARG A N 1
ATOM 872 C CA . ARG A 1 109 ? -15.161 -0.082 8.359 1.00 90.81 109 ARG A CA 1
ATOM 873 C C . ARG A 1 109 ? -14.663 0.528 9.666 1.00 90.81 109 ARG A C 1
ATOM 875 O O . ARG A 1 109 ? -15.210 0.225 10.727 1.00 90.81 109 ARG A O 1
ATOM 882 N N . LEU A 1 110 ? -13.668 1.410 9.618 1.00 91.25 110 LEU A N 1
ATOM 883 C CA . LEU A 1 110 ? -13.274 2.205 10.782 1.00 91.25 110 LEU A CA 1
ATOM 884 C C . LEU A 1 110 ? -14.436 3.083 11.264 1.00 91.25 110 LEU A C 1
ATOM 886 O O . LEU A 1 110 ? -14.673 3.164 12.471 1.00 91.25 110 LEU A O 1
ATOM 890 N N . TYR A 1 111 ? -15.203 3.679 10.347 1.00 89.75 111 TYR A N 1
ATOM 891 C CA . TYR A 1 111 ? -16.355 4.524 10.678 1.00 89.75 111 TYR A CA 1
ATOM 892 C C . TYR A 1 111 ? -17.583 3.770 11.209 1.00 89.75 111 TYR A C 1
ATOM 894 O O . TYR A 1 111 ? -18.438 4.393 11.846 1.00 89.75 111 TYR A O 1
ATOM 902 N N . ASP A 1 112 ? -17.648 2.441 11.074 1.00 91.12 112 ASP A N 1
ATOM 903 C CA . ASP A 1 112 ? -18.633 1.623 11.800 1.00 91.12 112 ASP A CA 1
ATOM 904 C C . ASP A 1 112 ? -18.454 1.727 13.331 1.00 91.12 112 ASP A C 1
ATOM 906 O O . ASP A 1 112 ? -19.379 1.454 14.111 1.00 91.12 112 ASP A O 1
ATOM 910 N N . LEU A 1 113 ? -17.277 2.157 13.804 1.00 87.00 113 LEU A N 1
ATOM 911 C CA . LEU A 1 113 ? -17.073 2.509 15.203 1.00 87.00 113 LEU A CA 1
ATOM 912 C C . LEU A 1 113 ? -17.842 3.795 15.530 1.00 87.00 113 LEU A C 1
ATOM 914 O O . LEU A 1 113 ? -17.517 4.877 15.051 1.00 87.00 113 LEU A O 1
ATOM 918 N N . ARG A 1 114 ? -18.789 3.716 16.479 1.00 79.25 114 ARG A N 1
ATOM 919 C CA . ARG A 1 114 ? -19.547 4.884 16.994 1.00 79.25 114 ARG A CA 1
ATOM 920 C C . ARG A 1 114 ? -18.668 6.089 17.355 1.00 79.25 114 ARG A C 1
ATOM 922 O O . ARG A 1 114 ? -19.139 7.222 17.333 1.00 79.25 114 ARG A O 1
ATOM 929 N N . ARG A 1 115 ? -17.428 5.830 17.774 1.00 86.50 115 ARG A N 1
ATOM 930 C CA . ARG A 1 115 ? -16.385 6.832 17.975 1.00 86.50 115 ARG A CA 1
ATOM 931 C C . ARG A 1 115 ? -15.041 6.204 17.634 1.00 86.50 115 ARG A C 1
ATOM 933 O O . ARG A 1 115 ? -14.542 5.389 18.411 1.00 86.50 115 ARG A O 1
ATOM 940 N N . VAL A 1 116 ? -14.474 6.604 16.502 1.00 86.06 116 VAL A N 1
ATOM 941 C CA . VAL A 1 116 ? -13.137 6.176 16.089 1.00 86.06 116 VAL A CA 1
ATOM 942 C C . VAL A 1 116 ? -12.114 6.663 17.128 1.00 86.06 116 VAL A C 1
ATOM 944 O O . VAL A 1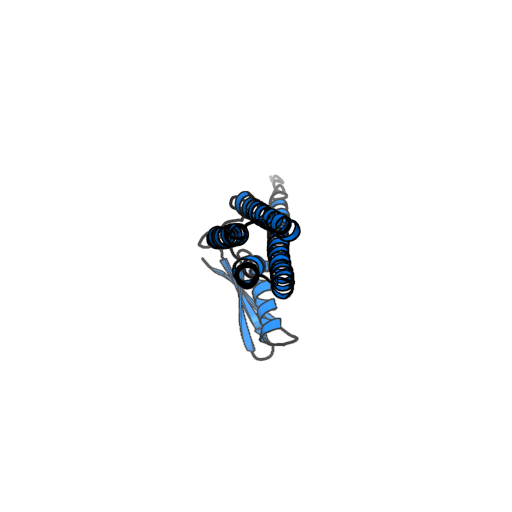 116 ? -12.134 7.838 17.517 1.00 86.06 116 VAL A O 1
ATOM 947 N N . PRO A 1 117 ? -11.253 5.778 17.655 1.00 90.75 117 PRO A N 1
ATOM 948 C CA . PRO A 1 117 ? -10.117 6.182 18.469 1.00 90.75 117 PRO A CA 1
ATOM 949 C C . PRO A 1 117 ? -9.22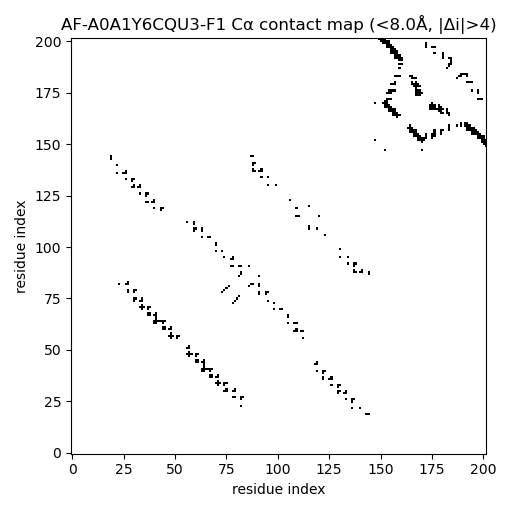0 7.152 17.698 1.00 90.75 117 PRO A C 1
ATOM 951 O O . PRO A 1 117 ? -8.879 6.892 16.550 1.00 90.75 117 PRO A O 1
ATOM 954 N N . TYR A 1 118 ? -8.781 8.230 18.350 1.00 91.38 118 TYR A N 1
ATOM 955 C CA . TYR A 1 118 ? -7.953 9.267 17.720 1.00 91.38 118 TYR A CA 1
ATOM 956 C C . TYR A 1 118 ? -6.697 8.707 17.025 1.00 91.38 118 TYR A C 1
ATOM 958 O O . TYR A 1 118 ? -6.312 9.193 15.969 1.00 91.38 118 TYR A O 1
ATOM 966 N N . SER A 1 119 ? -6.072 7.662 17.585 1.00 91.69 119 SER A N 1
ATOM 967 C CA . SER A 1 119 ? -4.910 7.017 16.960 1.00 91.69 119 SER A CA 1
ATOM 968 C C . SER A 1 119 ? -5.242 6.322 15.637 1.00 91.69 119 SER A C 1
ATOM 970 O O . SER A 1 119 ? -4.423 6.365 14.726 1.00 91.69 119 SER A O 1
ATOM 972 N N . LEU A 1 120 ? -6.425 5.709 15.514 1.00 92.50 120 LEU A N 1
ATOM 973 C CA . LEU A 1 120 ? -6.869 5.066 14.273 1.00 92.50 120 LEU A CA 1
ATOM 974 C C . LEU A 1 120 ? -7.310 6.098 13.230 1.00 92.50 120 LEU A C 1
ATOM 976 O O . LEU A 1 120 ? -7.001 5.939 12.056 1.00 92.50 120 LEU A O 1
ATOM 980 N N . ASP A 1 121 ? -7.969 7.170 13.672 1.00 93.00 121 ASP A N 1
ATOM 981 C CA . ASP A 1 121 ? -8.384 8.294 12.821 1.00 93.00 121 ASP A CA 1
ATOM 982 C C . ASP A 1 121 ? -7.165 8.960 12.161 1.00 93.00 121 ASP A C 1
ATOM 984 O O . ASP A 1 121 ? -7.093 9.090 10.942 1.00 93.00 121 ASP A O 1
ATOM 988 N N . GLN A 1 122 ? -6.128 9.251 12.955 1.00 94.19 122 GLN A N 1
ATOM 989 C CA . GLN A 1 122 ? -4.887 9.831 12.447 1.00 94.19 122 GLN A CA 1
ATOM 990 C C . GLN A 1 122 ? -4.144 8.899 11.472 1.00 94.19 122 GLN A C 1
ATOM 992 O O . GLN A 1 122 ? -3.589 9.371 10.482 1.00 94.19 122 GLN A O 1
ATOM 997 N N . LEU A 1 123 ? -4.144 7.584 11.723 1.00 94.56 123 LEU A N 1
ATOM 998 C CA . LEU A 1 123 ? -3.542 6.609 10.807 1.00 94.56 123 LEU A CA 1
ATOM 999 C C . LEU A 1 123 ? -4.316 6.505 9.487 1.00 94.56 123 LEU A C 1
ATOM 1001 O O . LEU A 1 123 ? -3.689 6.406 8.437 1.00 94.56 123 LEU A O 1
ATOM 1005 N N . SER A 1 124 ? -5.650 6.571 9.527 1.00 93.94 124 SER A N 1
ATOM 1006 C CA . SER A 1 124 ? -6.490 6.614 8.322 1.00 93.94 124 SER A CA 1
ATOM 1007 C C . SER A 1 124 ? -6.169 7.842 7.459 1.00 93.94 124 SER A C 1
ATOM 1009 O O . SER A 1 124 ? -5.941 7.725 6.252 1.00 93.94 124 SER A O 1
ATOM 1011 N N . ASP A 1 125 ? -6.049 9.015 8.089 1.00 93.81 125 ASP A N 1
ATOM 1012 C CA . ASP A 1 125 ? -5.666 10.261 7.417 1.00 93.81 125 ASP A CA 1
ATOM 1013 C C . ASP A 1 125 ? -4.259 10.200 6.804 1.00 93.81 125 ASP A C 1
ATOM 1015 O O . ASP A 1 125 ? -4.026 10.727 5.708 1.00 93.81 125 ASP A O 1
ATOM 1019 N N . ASP A 1 126 ? -3.304 9.588 7.507 1.00 92.75 126 ASP A N 1
ATOM 1020 C CA . ASP A 1 126 ? -1.938 9.418 7.015 1.00 92.75 126 ASP A CA 1
ATOM 1021 C C . ASP A 1 126 ? -1.903 8.459 5.809 1.00 92.75 126 ASP A C 1
ATOM 1023 O O . ASP A 1 126 ? -1.346 8.833 4.775 1.00 92.75 126 ASP A O 1
ATOM 1027 N N . ILE A 1 127 ? -2.617 7.324 5.861 1.00 95.62 127 ILE A N 1
ATOM 1028 C CA . ILE A 1 127 ? -2.783 6.393 4.726 1.00 95.62 127 ILE A CA 1
ATOM 1029 C C . ILE A 1 127 ? -3.376 7.122 3.513 1.00 95.62 127 ILE A C 1
ATOM 1031 O O . ILE A 1 127 ? -2.830 7.059 2.410 1.00 95.62 127 ILE A O 1
ATOM 1035 N N . ARG A 1 128 ? -4.467 7.880 3.697 1.00 95.00 128 ARG A N 1
ATOM 1036 C CA . ARG A 1 128 ? -5.092 8.663 2.614 1.00 95.00 128 ARG A CA 1
ATOM 1037 C C . ARG A 1 128 ? -4.129 9.682 2.006 1.00 95.00 128 ARG A C 1
ATOM 1039 O O . ARG A 1 128 ? -4.173 9.929 0.799 1.00 95.00 128 ARG A O 1
ATOM 1046 N N . ARG A 1 129 ? -3.271 10.296 2.821 1.00 94.69 129 ARG A N 1
ATOM 1047 C CA . ARG A 1 129 ? -2.260 11.253 2.356 1.00 94.69 129 ARG A CA 1
ATOM 1048 C C . ARG A 1 129 ? -1.162 10.566 1.549 1.00 94.69 129 ARG A C 1
ATOM 1050 O O . ARG A 1 129 ? -0.757 11.107 0.523 1.00 94.69 129 ARG A O 1
ATOM 1057 N N . GLU A 1 130 ? -0.694 9.411 2.001 1.00 94.75 130 GLU A N 1
ATOM 1058 C CA . GLU A 1 130 ? 0.347 8.619 1.338 1.00 94.75 130 GLU A CA 1
ATOM 1059 C C . GLU A 1 130 ? -0.136 8.067 -0.006 1.00 94.75 130 GLU A C 1
ATOM 1061 O O . GLU A 1 130 ? 0.569 8.216 -1.001 1.00 94.75 130 GLU A O 1
ATOM 1066 N N . VAL A 1 131 ? -1.375 7.562 -0.081 1.00 94.94 131 VAL A N 1
ATOM 1067 C CA . VAL A 1 131 ? -2.005 7.141 -1.348 1.00 94.94 131 VAL A CA 1
ATOM 1068 C C . VAL A 1 131 ? -2.000 8.277 -2.370 1.00 94.94 131 VAL A C 1
ATOM 1070 O O . VAL A 1 131 ? -1.583 8.073 -3.507 1.00 94.94 131 VAL A O 1
ATOM 1073 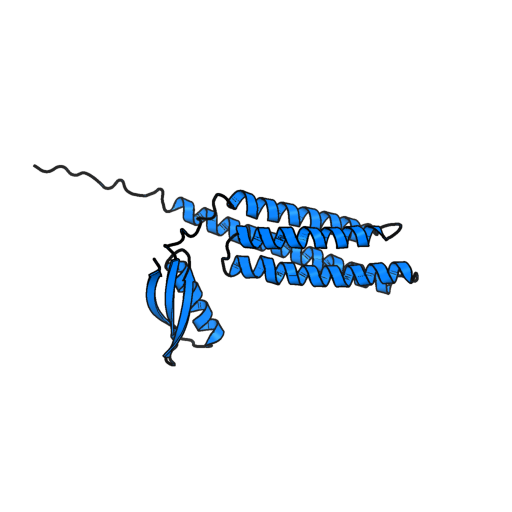N N . ARG A 1 132 ? -2.416 9.487 -1.970 1.00 93.75 132 ARG A N 1
ATOM 1074 C CA . ARG A 1 132 ? -2.452 10.647 -2.876 1.00 93.75 132 ARG A CA 1
ATOM 1075 C C . ARG A 1 132 ? -1.065 11.078 -3.336 1.00 93.75 132 ARG A C 1
ATOM 1077 O O . ARG A 1 132 ? -0.902 11.392 -4.507 1.00 93.75 132 ARG A O 1
ATOM 1084 N N . ARG A 1 133 ? -0.075 11.089 -2.438 1.00 92.44 133 ARG A N 1
ATOM 1085 C CA . ARG A 1 133 ? 1.314 11.417 -2.803 1.00 92.44 133 ARG A CA 1
ATOM 1086 C C . ARG A 1 133 ? 1.857 10.432 -3.827 1.00 92.44 133 ARG A C 1
ATOM 1088 O O . ARG A 1 133 ? 2.308 10.859 -4.882 1.00 92.44 133 ARG A O 1
ATOM 1095 N N . LEU A 1 134 ? 1.695 9.139 -3.556 1.00 93.62 134 LEU A N 1
ATOM 1096 C CA . LEU A 1 134 ? 2.116 8.089 -4.471 1.00 93.62 134 LEU A CA 1
ATOM 1097 C C . LEU A 1 134 ? 1.401 8.203 -5.823 1.00 93.62 134 LEU A C 1
ATOM 1099 O O . LEU A 1 134 ? 2.028 8.086 -6.873 1.00 93.62 134 LEU A O 1
ATOM 1103 N N . GLU A 1 135 ? 0.092 8.459 -5.819 1.00 92.69 135 GLU A N 1
ATOM 1104 C CA . GLU A 1 135 ? -0.679 8.691 -7.039 1.00 92.69 135 GLU A CA 1
ATOM 1105 C C . GLU A 1 135 ? -0.144 9.893 -7.830 1.00 92.69 135 GLU A C 1
ATOM 1107 O O . GLU A 1 135 ? 0.061 9.780 -9.041 1.00 92.69 135 GLU A O 1
ATOM 1112 N N . ASP A 1 136 ? 0.116 11.018 -7.161 1.00 89.44 136 ASP A N 1
ATOM 1113 C CA . ASP A 1 136 ? 0.673 12.226 -7.770 1.00 89.44 136 ASP A CA 1
ATOM 1114 C C . ASP A 1 136 ? 2.058 11.956 -8.368 1.00 89.44 136 ASP A C 1
ATOM 1116 O O . ASP A 1 136 ? 2.305 12.336 -9.513 1.00 89.44 136 ASP A O 1
ATOM 1120 N N . THR A 1 137 ? 2.941 11.251 -7.659 1.00 87.88 137 THR A N 1
ATOM 1121 C CA . THR A 1 137 ? 4.269 10.857 -8.156 1.00 87.88 137 THR A CA 1
ATOM 1122 C C . THR A 1 137 ? 4.148 9.975 -9.400 1.00 87.88 137 THR A C 1
ATOM 1124 O O . THR A 1 137 ? 4.714 10.283 -10.452 1.00 87.88 137 THR A O 1
ATOM 1127 N N . LEU A 1 138 ? 3.319 8.928 -9.341 1.00 84.44 138 LEU A N 1
ATOM 1128 C CA . LEU A 1 138 ? 3.090 8.023 -10.471 1.00 84.44 138 LEU A CA 1
ATOM 1129 C C . LEU A 1 138 ? 2.456 8.733 -11.680 1.00 84.44 138 LEU A C 1
ATOM 1131 O O . LEU A 1 138 ? 2.720 8.348 -12.822 1.00 84.44 138 LEU A O 1
ATOM 1135 N N . ARG A 1 139 ? 1.612 9.751 -11.457 1.00 82.50 139 ARG A N 1
ATOM 1136 C CA . ARG A 1 139 ? 0.932 10.526 -12.511 1.00 82.50 139 ARG A CA 1
ATOM 1137 C C . ARG A 1 139 ? 1.797 11.622 -13.115 1.00 82.50 139 ARG A C 1
ATOM 1139 O O . ARG A 1 139 ? 1.793 11.777 -14.336 1.00 82.50 139 ARG A O 1
ATOM 1146 N N . ASN A 1 140 ? 2.527 12.371 -12.296 1.00 71.81 140 ASN A N 1
ATOM 1147 C CA . ASN A 1 140 ? 3.393 13.458 -12.754 1.00 71.81 140 ASN A CA 1
ATOM 1148 C C . ASN A 1 140 ? 4.517 12.927 -13.646 1.00 71.81 140 ASN A C 1
ATOM 1150 O O . ASN A 1 140 ? 4.867 13.562 -14.642 1.00 71.81 140 ASN A O 1
ATOM 1154 N N . ASP A 1 141 ? 4.987 11.712 -13.369 1.00 64.94 141 ASP A N 1
ATOM 1155 C CA . ASP A 1 141 ? 5.963 11.034 -14.211 1.00 64.94 141 ASP A CA 1
ATOM 1156 C C . ASP A 1 141 ? 5.352 10.076 -15.229 1.00 64.94 141 ASP A C 1
ATOM 1158 O O . ASP A 1 141 ? 6.073 9.541 -16.058 1.00 64.94 141 ASP A O 1
ATOM 1162 N N . TYR A 1 142 ? 4.028 9.937 -15.299 1.00 49.22 142 TYR A N 1
ATOM 1163 C CA . TYR A 1 142 ? 3.356 9.178 -16.363 1.00 49.22 142 TYR A CA 1
ATOM 1164 C C . TYR A 1 142 ? 3.674 9.728 -17.768 1.00 49.22 142 TYR A C 1
ATOM 1166 O O . TYR A 1 142 ? 3.662 8.986 -18.750 1.00 49.22 142 TYR A O 1
ATOM 1174 N N . GLY A 1 143 ? 3.963 11.033 -17.872 1.00 40.00 143 GLY A N 1
ATOM 1175 C CA . GLY A 1 143 ? 4.398 11.701 -19.107 1.00 40.00 143 GLY A CA 1
ATOM 1176 C C . GLY A 1 143 ? 5.919 11.756 -19.316 1.00 40.00 143 GLY A C 1
ATOM 1177 O O . GLY A 1 143 ? 6.363 12.083 -20.417 1.00 40.00 143 GLY A O 1
ATOM 1178 N N . SER A 1 144 ? 6.699 11.432 -18.280 1.00 37.97 144 SER A N 1
ATOM 1179 C CA . SER A 1 144 ? 8.168 11.517 -18.240 1.00 37.97 144 SER A CA 1
ATOM 1180 C C . SER A 1 144 ? 8.843 10.146 -18.160 1.00 37.97 144 SER A C 1
ATOM 1182 O O . SER A 1 144 ? 10.034 10.041 -18.456 1.00 37.97 144 SER A O 1
ATOM 1184 N N . ASP A 1 145 ? 8.098 9.101 -17.787 1.00 40.66 145 ASP A N 1
ATOM 1185 C CA . ASP A 1 145 ? 8.489 7.703 -17.884 1.00 40.66 145 ASP A CA 1
ATOM 1186 C C . ASP A 1 145 ? 8.707 7.461 -19.378 1.00 40.66 145 ASP A C 1
ATOM 1188 O O . ASP A 1 145 ? 7.743 7.542 -20.155 1.00 40.66 145 ASP A O 1
ATOM 1192 N N . PRO A 1 146 ? 9.960 7.288 -19.846 1.00 39.69 146 PRO A N 1
ATOM 1193 C CA . PRO A 1 146 ? 10.198 7.016 -21.244 1.00 39.69 146 PRO A CA 1
ATOM 1194 C C . PRO A 1 146 ? 9.439 5.735 -21.545 1.00 39.69 146 PRO A C 1
ATOM 1196 O O . PRO A 1 146 ? 9.860 4.645 -21.159 1.00 39.69 146 PRO A O 1
ATOM 1199 N N . SER A 1 147 ? 8.296 5.887 -22.214 1.00 35.81 147 SER A N 1
ATOM 1200 C CA . SER A 1 147 ? 7.535 4.773 -22.744 1.00 35.81 147 SER A CA 1
ATOM 1201 C C . SER A 1 147 ? 8.549 3.848 -23.403 1.00 35.81 147 SER A C 1
ATOM 1203 O O . SER A 1 147 ? 9.286 4.311 -24.277 1.00 35.81 147 SER A O 1
ATOM 1205 N N . PRO A 1 148 ? 8.642 2.564 -23.017 1.00 40.00 148 PRO A N 1
ATOM 1206 C CA . PRO A 1 148 ? 9.312 1.611 -23.869 1.00 40.00 148 PRO A CA 1
ATOM 1207 C C . PRO A 1 148 ? 8.524 1.647 -25.171 1.00 40.00 148 PRO A C 1
ATOM 1209 O O . PRO A 1 148 ? 7.386 1.161 -25.221 1.00 40.00 148 PRO A O 1
ATOM 1212 N N . THR A 1 149 ? 9.091 2.300 -26.185 1.00 38.22 149 THR A N 1
ATOM 1213 C CA . THR A 1 149 ? 8.598 2.232 -27.551 1.00 38.22 149 THR A CA 1
ATOM 1214 C C . THR A 1 149 ? 8.436 0.744 -27.844 1.00 38.22 149 THR A C 1
ATOM 1216 O O . THR A 1 149 ? 9.401 -0.008 -27.651 1.00 38.22 149 THR A O 1
ATOM 1219 N N . PRO A 1 150 ? 7.240 0.263 -28.221 1.00 40.62 150 PRO A N 1
ATOM 1220 C CA . PRO A 1 150 ? 7.102 -1.102 -28.700 1.00 40.62 150 PRO A CA 1
ATOM 1221 C C . PRO A 1 150 ? 8.057 -1.250 -29.892 1.00 40.62 150 PRO A C 1
ATOM 1223 O O . PRO A 1 150 ? 7.852 -0.609 -30.920 1.00 40.62 150 PRO A O 1
ATOM 1226 N N . GLY A 1 151 ? 9.152 -1.987 -29.691 1.00 43.66 151 GLY A N 1
ATOM 1227 C CA . GLY A 1 151 ? 10.232 -2.163 -30.668 1.00 43.66 151 GLY A CA 1
ATOM 1228 C C . GLY A 1 151 ? 11.648 -1.866 -30.162 1.00 43.66 151 GLY A C 1
ATOM 1229 O O . GLY A 1 151 ? 12.607 -2.174 -30.854 1.00 43.66 151 GLY A O 1
ATOM 1230 N N . ASP A 1 152 ? 11.820 -1.320 -28.952 1.00 48.19 152 ASP A N 1
ATOM 1231 C CA . ASP A 1 152 ? 13.150 -0.973 -28.424 1.00 48.19 152 ASP A CA 1
ATOM 1232 C C . ASP A 1 152 ? 13.389 -1.524 -27.016 1.00 48.19 152 ASP A C 1
ATOM 1234 O O . ASP A 1 152 ? 13.722 -0.798 -26.081 1.00 48.19 152 ASP A O 1
ATOM 1238 N N . SER A 1 153 ? 13.210 -2.833 -26.844 1.00 70.38 153 SER A N 1
ATOM 1239 C CA . SER A 1 153 ? 13.570 -3.503 -25.585 1.00 70.38 153 SER A CA 1
ATOM 1240 C C . SER A 1 153 ? 14.921 -4.191 -25.725 1.00 70.38 153 SER A C 1
ATOM 1242 O O . SER A 1 153 ? 15.181 -4.864 -26.710 1.00 70.38 153 SER A O 1
ATOM 1244 N N . TRP A 1 154 ? 15.819 -4.027 -24.768 1.00 80.12 154 TRP A N 1
ATOM 1245 C CA . TRP A 1 154 ? 17.045 -4.806 -24.696 1.00 80.12 154 TRP A CA 1
ATOM 1246 C C . TRP A 1 154 ? 16.770 -6.133 -24.002 1.00 80.12 154 TRP A C 1
ATOM 1248 O O . TRP A 1 154 ? 16.072 -6.195 -22.990 1.00 80.12 154 TRP A O 1
ATOM 1258 N N . VAL A 1 155 ? 17.331 -7.196 -24.562 1.00 83.69 155 VAL A N 1
ATOM 1259 C CA . VAL A 1 155 ? 17.395 -8.513 -23.942 1.00 83.69 155 VAL A CA 1
ATOM 1260 C C . VAL A 1 155 ? 18.859 -8.873 -23.765 1.00 83.69 155 VAL A C 1
ATOM 1262 O O . VAL A 1 155 ? 19.605 -8.956 -24.747 1.00 83.69 155 VAL A O 1
ATOM 1265 N N . CYS A 1 156 ? 19.265 -9.071 -22.515 1.00 79.19 156 CYS A N 1
ATOM 1266 C CA . CYS A 1 156 ? 20.592 -9.554 -22.182 1.00 79.19 156 CYS A CA 1
ATOM 1267 C C . CYS A 1 156 ? 20.511 -10.984 -21.647 1.00 79.19 156 CYS A C 1
ATOM 1269 O O . CYS A 1 156 ? 19.620 -11.334 -20.874 1.00 79.19 156 CYS A O 1
ATOM 1271 N N . LEU A 1 157 ? 21.462 -11.803 -22.074 1.00 83.50 157 LEU A N 1
ATOM 1272 C CA . LEU A 1 157 ? 21.655 -13.180 -21.650 1.00 83.50 157 LEU A CA 1
ATOM 1273 C C . LEU A 1 157 ? 22.957 -13.248 -20.863 1.00 83.50 157 LEU A C 1
ATOM 1275 O O . LEU A 1 157 ? 24.007 -12.869 -21.379 1.00 83.50 157 LEU A O 1
ATOM 1279 N N . VAL A 1 158 ? 22.885 -13.742 -19.638 1.00 81.75 158 VAL A N 1
ATOM 1280 C CA . VAL A 1 158 ? 24.022 -13.969 -18.742 1.00 81.75 158 VAL A CA 1
ATOM 1281 C C . VAL A 1 158 ? 24.105 -15.464 -18.457 1.00 81.75 158 VAL A C 1
ATOM 1283 O O . VAL A 1 158 ? 23.078 -16.123 -18.363 1.00 81.75 158 VAL A O 1
ATOM 1286 N N . THR A 1 159 ? 25.306 -16.019 -18.344 1.00 87.94 159 THR A N 1
ATOM 1287 C CA . THR A 1 159 ? 25.518 -17.410 -17.923 1.00 87.94 159 THR A CA 1
ATOM 1288 C C . THR A 1 159 ? 26.247 -17.472 -16.598 1.00 87.94 159 THR A C 1
ATOM 1290 O O . THR A 1 159 ? 27.113 -16.637 -16.332 1.00 87.94 159 THR A O 1
ATOM 1293 N N . ASP A 1 160 ? 25.945 -18.487 -15.797 1.00 90.69 160 ASP A N 1
ATOM 1294 C CA . ASP A 1 160 ? 26.799 -18.876 -14.678 1.00 90.69 160 ASP A CA 1
ATOM 1295 C C . ASP A 1 160 ? 27.946 -19.801 -15.136 1.00 90.69 160 ASP A C 1
ATOM 1297 O O . ASP A 1 160 ? 28.054 -20.190 -16.305 1.00 90.69 160 ASP A O 1
ATOM 1301 N N . ASN A 1 161 ? 28.810 -20.171 -14.191 1.00 85.12 161 ASN A N 1
ATOM 1302 C CA . ASN A 1 161 ? 29.913 -21.116 -14.385 1.00 85.12 161 ASN A CA 1
ATOM 1303 C C . ASN A 1 161 ? 29.484 -22.579 -14.618 1.00 85.12 161 ASN A C 1
ATOM 1305 O O . ASN A 1 161 ? 30.343 -23.409 -14.916 1.00 85.12 161 ASN A O 1
ATOM 1309 N N . GLN A 1 162 ? 28.199 -22.905 -14.466 1.00 84.56 162 GLN A N 1
ATOM 1310 C CA . GLN A 1 162 ? 27.621 -24.219 -14.764 1.00 84.56 162 GLN A CA 1
ATOM 1311 C C . GLN A 1 162 ? 26.959 -24.254 -16.152 1.00 84.56 162 GLN A C 1
ATOM 1313 O O . GLN A 1 162 ? 26.475 -25.302 -16.574 1.00 84.56 162 GLN A O 1
ATOM 1318 N N . GLY A 1 163 ? 26.956 -23.128 -16.875 1.00 81.69 163 GLY A N 1
ATOM 1319 C CA . GLY A 1 163 ? 26.349 -23.005 -18.198 1.00 81.69 163 GLY A CA 1
ATOM 1320 C C . GLY A 1 163 ? 24.841 -22.740 -18.174 1.00 81.69 163 GLY A C 1
ATOM 1321 O O . GLY A 1 163 ? 24.198 -22.849 -19.218 1.00 81.69 163 GLY A O 1
ATOM 1322 N N . ARG A 1 164 ? 24.253 -22.409 -17.014 1.00 83.88 164 ARG A N 1
ATOM 1323 C CA . ARG A 1 164 ? 22.843 -22.002 -16.922 1.00 83.88 164 ARG A CA 1
ATOM 1324 C C . ARG A 1 164 ? 22.694 -20.567 -17.398 1.00 83.88 164 ARG A C 1
ATOM 1326 O O . ARG A 1 164 ? 23.451 -19.697 -16.974 1.00 83.88 164 ARG A O 1
ATOM 1333 N N . THR A 1 165 ? 21.703 -20.325 -18.250 1.00 85.38 165 THR A N 1
ATOM 1334 C CA . THR A 1 165 ? 21.456 -19.015 -18.849 1.00 85.38 165 THR A CA 1
ATOM 1335 C C . THR A 1 165 ? 20.297 -18.291 -18.173 1.00 85.38 165 THR A C 1
ATOM 1337 O O . THR A 1 165 ? 19.231 -18.849 -17.929 1.00 85.38 165 THR A O 1
ATOM 1340 N N . PHE A 1 166 ? 20.511 -17.009 -17.911 1.00 83.62 166 PHE A N 1
ATOM 1341 C CA . PHE A 1 166 ? 19.583 -16.098 -17.263 1.00 83.62 166 PHE A CA 1
ATOM 1342 C C . PHE A 1 166 ? 19.294 -14.953 -18.219 1.00 83.62 166 PHE A C 1
ATOM 1344 O O . PHE A 1 166 ? 20.201 -14.416 -18.859 1.00 83.62 166 PHE A O 1
ATOM 1351 N N . THR A 1 167 ? 18.018 -14.600 -18.341 1.00 81.94 167 THR A N 1
ATOM 1352 C CA . THR A 1 167 ? 17.575 -13.547 -19.255 1.00 81.94 167 THR A CA 1
ATOM 1353 C C . THR A 1 167 ? 17.076 -12.353 -18.458 1.00 81.94 167 THR A C 1
ATOM 1355 O O . THR A 1 167 ? 16.181 -12.492 -17.620 1.00 81.94 167 THR A O 1
ATOM 1358 N N . GLY A 1 168 ? 17.645 -11.187 -18.750 1.00 78.44 168 GLY A N 1
ATOM 1359 C CA . GLY A 1 168 ? 17.200 -9.892 -18.253 1.00 78.44 168 GLY A CA 1
ATOM 1360 C C . GLY A 1 168 ? 16.644 -9.044 -19.388 1.00 78.44 168 GLY A C 1
ATOM 1361 O O . GLY A 1 168 ? 17.131 -9.089 -20.522 1.00 78.44 168 GLY A O 1
ATOM 1362 N N . PHE A 1 169 ? 15.609 -8.276 -19.074 1.00 79.31 169 PHE A N 1
ATOM 1363 C CA . PHE A 1 169 ? 14.955 -7.369 -20.006 1.00 79.31 169 PHE A CA 1
ATOM 1364 C C . PHE A 1 169 ? 15.060 -5.946 -19.479 1.00 79.31 169 PHE A C 1
ATOM 1366 O O . PHE A 1 169 ? 15.086 -5.723 -18.273 1.00 79.31 169 PHE A O 1
ATOM 1373 N N . GLY A 1 170 ? 15.127 -4.977 -20.381 1.00 67.50 170 GLY A N 1
ATOM 1374 C CA . GLY A 1 170 ? 15.222 -3.581 -19.990 1.00 67.50 170 GLY A CA 1
ATOM 1375 C C . GLY A 1 170 ? 14.997 -2.649 -21.160 1.00 67.50 170 GLY A C 1
ATOM 1376 O O . GLY A 1 170 ? 15.114 -3.033 -22.320 1.00 67.50 170 GLY A O 1
ATOM 1377 N N . VAL A 1 171 ? 14.675 -1.399 -20.860 1.00 67.94 171 VAL A N 1
ATOM 1378 C CA . VAL A 1 171 ? 14.464 -0.364 -21.884 1.00 67.94 171 VAL A CA 1
ATOM 1379 C C . VAL A 1 171 ? 15.806 0.149 -22.423 1.00 67.94 171 VAL A C 1
ATOM 1381 O O . VAL A 1 171 ? 15.904 0.695 -23.518 1.00 67.94 171 VAL A O 1
ATOM 1384 N N . ARG A 1 172 ? 16.878 -0.070 -21.655 1.00 69.25 172 ARG A N 1
ATOM 1385 C CA . ARG A 1 172 ? 18.271 0.220 -22.005 1.00 69.25 172 ARG A CA 1
ATOM 1386 C C . ARG A 1 172 ? 19.126 -1.024 -21.794 1.00 69.25 172 ARG A C 1
ATOM 1388 O O . ARG A 1 172 ? 18.838 -1.826 -20.908 1.00 69.25 172 ARG A O 1
ATOM 1395 N N . GLU A 1 173 ? 20.220 -1.126 -22.542 1.00 70.75 173 GLU A N 1
ATOM 1396 C CA . GLU A 1 173 ? 21.182 -2.230 -22.438 1.00 70.75 173 GLU A CA 1
ATOM 1397 C C . GLU A 1 173 ? 21.656 -2.448 -20.997 1.00 70.75 173 GLU A C 1
ATOM 1399 O O . GLU A 1 173 ? 21.608 -3.567 -20.495 1.00 70.75 173 GLU A O 1
ATOM 1404 N N . GLY A 1 174 ? 22.026 -1.373 -20.293 1.00 64.75 174 GLY A N 1
ATOM 1405 C CA . GLY A 1 174 ? 22.497 -1.455 -18.907 1.00 64.75 174 GLY A CA 1
ATOM 1406 C C . GLY A 1 174 ? 21.449 -1.996 -17.928 1.00 64.75 174 GLY A C 1
ATOM 1407 O O . GLY A 1 174 ? 21.789 -2.772 -17.046 1.00 64.75 174 GLY A O 1
ATOM 1408 N N . GLN A 1 175 ? 20.168 -1.661 -18.115 1.00 76.50 175 GLN A N 1
ATOM 1409 C CA . GLN A 1 175 ? 19.085 -2.187 -17.272 1.00 76.50 175 GLN A CA 1
ATOM 1410 C C . GLN A 1 175 ? 18.857 -3.676 -17.525 1.00 76.50 175 GLN A C 1
ATOM 1412 O O . GLN A 1 175 ? 18.807 -4.459 -16.583 1.00 76.50 175 GLN A O 1
ATOM 1417 N N . ALA A 1 176 ? 18.777 -4.071 -18.800 1.00 75.94 176 ALA A N 1
ATOM 1418 C CA . ALA A 1 176 ? 18.645 -5.474 -19.179 1.00 75.94 176 ALA A CA 1
ATOM 1419 C C . ALA A 1 176 ? 19.846 -6.302 -18.696 1.00 75.94 176 ALA A C 1
ATOM 1421 O O . ALA A 1 176 ? 19.684 -7.453 -18.294 1.00 75.94 176 ALA A O 1
ATOM 1422 N N . THR A 1 177 ? 21.041 -5.701 -18.706 1.00 75.81 177 THR A N 1
ATOM 1423 C CA . THR A 1 177 ? 22.283 -6.318 -18.231 1.00 75.81 177 THR A CA 1
ATOM 1424 C C . THR A 1 177 ? 22.211 -6.536 -16.728 1.00 75.81 177 THR A C 1
ATOM 1426 O O . THR A 1 177 ? 22.374 -7.668 -16.284 1.00 75.81 177 THR A O 1
ATOM 1429 N N . ASN A 1 178 ? 21.899 -5.491 -15.957 1.00 71.81 178 ASN A N 1
ATOM 1430 C CA . ASN A 1 178 ? 21.792 -5.579 -14.502 1.00 71.81 178 ASN A CA 1
ATOM 1431 C C . ASN A 1 178 ? 20.730 -6.598 -14.088 1.00 71.81 178 ASN A C 1
ATOM 1433 O O . ASN A 1 178 ? 21.050 -7.524 -13.357 1.00 71.81 178 ASN A O 1
ATOM 1437 N N . ALA A 1 179 ? 19.531 -6.538 -14.675 1.00 73.81 179 ALA A N 1
ATOM 1438 C CA . ALA A 1 179 ? 18.476 -7.514 -14.410 1.00 73.81 179 ALA A CA 1
ATOM 1439 C C . ALA A 1 179 ? 18.914 -8.960 -14.720 1.00 73.81 179 ALA A C 1
ATOM 1441 O O . ALA A 1 179 ? 18.568 -9.888 -13.992 1.00 73.81 179 ALA A O 1
ATOM 1442 N N . ALA A 1 180 ? 19.696 -9.182 -15.784 1.00 75.56 180 ALA A N 1
ATOM 1443 C CA . ALA A 1 180 ? 20.214 -10.511 -16.114 1.00 75.56 180 ALA A CA 1
ATOM 1444 C C . ALA A 1 180 ? 21.271 -10.993 -15.103 1.00 75.56 180 ALA A C 1
ATOM 1446 O O . ALA A 1 180 ? 21.288 -12.171 -14.742 1.00 75.56 180 ALA A O 1
ATOM 1447 N N . PHE A 1 181 ? 22.148 -10.094 -14.648 1.00 79.88 181 PHE A N 1
ATOM 1448 C CA . PHE A 1 181 ? 23.168 -10.398 -13.645 1.00 79.88 181 PHE A CA 1
ATOM 1449 C C . PHE A 1 181 ? 22.569 -10.615 -12.260 1.00 79.88 181 PHE A C 1
ATOM 1451 O O . PHE A 1 181 ? 22.935 -11.593 -11.619 1.00 79.88 181 PHE A O 1
ATOM 1458 N N . ASP A 1 182 ? 21.623 -9.784 -11.831 1.00 81.00 182 ASP A N 1
ATOM 1459 C CA . ASP A 1 182 ? 20.944 -9.916 -10.541 1.00 81.00 182 ASP A CA 1
ATOM 1460 C C . ASP A 1 182 ? 20.231 -11.264 -10.448 1.00 81.00 182 ASP A C 1
ATOM 1462 O O . ASP A 1 182 ? 20.408 -11.996 -9.475 1.00 81.00 182 ASP A O 1
ATOM 1466 N N . ARG A 1 183 ? 19.514 -11.668 -11.505 1.00 77.81 183 ARG A N 1
ATOM 1467 C CA . ARG A 1 183 ? 18.906 -13.006 -11.575 1.00 77.81 183 ARG A CA 1
ATOM 1468 C C . ARG A 1 183 ? 19.946 -14.113 -11.549 1.00 77.81 183 ARG A C 1
ATOM 1470 O O . ARG A 1 183 ? 19.776 -15.081 -10.817 1.00 77.81 183 ARG A O 1
ATOM 1477 N N . CYS A 1 184 ? 21.040 -13.965 -12.294 1.00 80.00 184 CYS A N 1
ATOM 1478 C CA . CYS A 1 184 ? 22.124 -14.935 -12.242 1.00 80.00 184 CYS A CA 1
ATOM 1479 C C . CYS A 1 184 ? 22.689 -15.058 -10.819 1.00 80.00 184 CYS A C 1
ATOM 1481 O O . CYS A 1 184 ? 22.758 -16.165 -10.298 1.00 80.00 184 CYS A O 1
ATOM 1483 N N . PHE A 1 185 ? 23.024 -13.964 -10.136 1.00 81.69 185 PHE A N 1
ATOM 1484 C CA . PHE A 1 185 ? 23.578 -14.017 -8.781 1.00 81.69 185 PHE A CA 1
ATOM 1485 C C . PHE A 1 185 ? 22.579 -14.566 -7.752 1.00 81.69 185 PHE A C 1
ATOM 1487 O O . PHE A 1 185 ? 22.960 -15.397 -6.926 1.00 81.69 185 PHE A O 1
ATOM 1494 N N . ASN A 1 186 ? 21.307 -14.171 -7.841 1.00 78.75 186 ASN A N 1
ATOM 1495 C CA . ASN A 1 186 ? 20.276 -14.548 -6.874 1.00 78.75 186 ASN A CA 1
ATOM 1496 C C . ASN A 1 186 ? 19.778 -15.9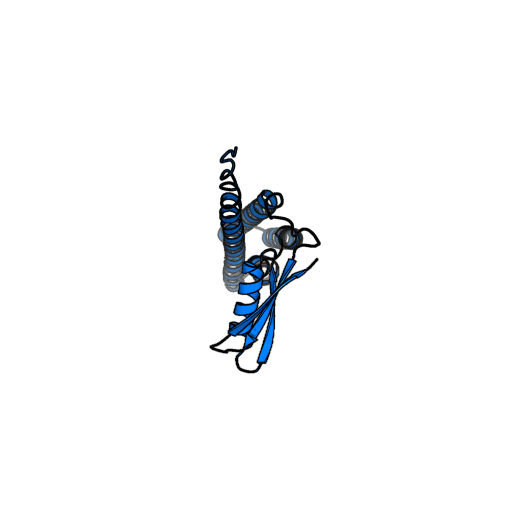87 -7.053 1.00 78.75 186 ASN A C 1
ATOM 1498 O O . ASN A 1 186 ? 19.585 -16.696 -6.070 1.00 78.75 186 ASN A O 1
ATOM 1502 N N . GLU A 1 187 ? 19.572 -16.437 -8.293 1.00 79.19 187 GLU A N 1
ATOM 1503 C CA . GLU A 1 187 ? 18.971 -17.747 -8.579 1.00 79.19 187 GLU A CA 1
ATOM 1504 C C . GLU A 1 187 ? 20.024 -18.864 -8.683 1.00 79.19 187 GLU A C 1
ATOM 1506 O O . GLU A 1 187 ? 19.736 -20.035 -8.423 1.00 79.19 187 GLU A O 1
ATOM 1511 N N . SER A 1 188 ? 21.261 -18.530 -9.069 1.00 73.25 188 SER A N 1
ATOM 1512 C CA . SER A 1 188 ? 22.321 -19.526 -9.257 1.00 73.25 188 SER A CA 1
ATOM 1513 C C . SER A 1 188 ? 23.206 -19.729 -8.024 1.00 73.25 188 SER A C 1
ATOM 1515 O O . SER A 1 188 ? 23.901 -20.747 -7.964 1.00 73.25 188 SER A O 1
ATOM 1517 N N . TYR A 1 189 ? 23.213 -18.770 -7.084 1.00 73.25 189 TYR A N 1
ATOM 1518 C CA . TYR A 1 189 ? 24.216 -18.611 -6.015 1.00 73.25 189 TYR A CA 1
ATOM 1519 C C . TYR A 1 189 ? 25.672 -18.659 -6.520 1.00 73.25 189 TYR A C 1
ATOM 1521 O O . TYR A 1 189 ? 26.609 -18.910 -5.756 1.00 73.25 189 TYR A O 1
ATOM 1529 N N . SER A 1 190 ? 25.887 -18.453 -7.822 1.00 64.94 190 SER A N 1
ATOM 1530 C CA . SER A 1 190 ? 27.210 -18.487 -8.424 1.00 64.94 190 SER A CA 1
ATOM 1531 C C . SER A 1 190 ? 27.954 -17.198 -8.116 1.00 64.94 190 SER A C 1
ATOM 1533 O O . SER A 1 190 ? 27.437 -16.101 -8.289 1.00 64.94 190 SER A O 1
ATOM 1535 N N . GLN A 1 191 ? 29.222 -17.322 -7.729 1.00 69.06 191 GLN A N 1
ATOM 1536 C CA . GLN A 1 191 ? 30.111 -16.169 -7.570 1.00 69.06 191 GLN A CA 1
ATOM 1537 C C . GLN A 1 191 ? 30.567 -15.589 -8.918 1.00 69.06 191 GLN A C 1
ATOM 1539 O O . GLN A 1 191 ? 31.244 -14.562 -8.951 1.00 69.06 191 GLN A O 1
ATOM 1544 N N . ARG A 1 192 ? 30.272 -16.268 -10.038 1.00 76.38 192 ARG A N 1
ATOM 1545 C CA . ARG A 1 192 ? 30.757 -15.891 -11.370 1.00 76.38 192 ARG A CA 1
ATOM 1546 C C . ARG A 1 192 ? 29.639 -16.006 -12.396 1.00 76.38 192 ARG A C 1
ATOM 1548 O O . ARG A 1 192 ? 29.343 -17.089 -12.892 1.00 76.38 192 ARG A O 1
ATOM 1555 N N . CYS A 1 193 ? 29.095 -14.851 -12.745 1.00 85.00 193 CYS A N 1
ATOM 1556 C CA . CYS A 1 193 ? 28.187 -14.662 -13.865 1.00 85.00 193 CYS A CA 1
ATOM 1557 C C . CYS A 1 193 ? 28.933 -13.956 -15.007 1.00 85.00 193 CYS A C 1
ATOM 1559 O O . CYS A 1 193 ? 29.870 -13.190 -14.770 1.00 85.00 193 CYS A O 1
ATOM 1561 N N . SER A 1 194 ? 28.573 -14.229 -16.257 1.00 84.81 194 SER A N 1
ATOM 1562 C CA . SER A 1 194 ? 29.203 -13.630 -17.440 1.00 84.81 194 SER A CA 1
ATOM 1563 C C . SER A 1 194 ? 28.162 -13.273 -18.490 1.00 84.81 194 SER A C 1
ATOM 1565 O O . SER A 1 194 ? 27.304 -14.088 -18.819 1.00 84.81 194 SER A O 1
ATOM 1567 N N . LEU A 1 195 ? 28.247 -12.060 -19.036 1.00 83.19 195 LEU A N 1
ATOM 1568 C CA . LEU A 1 195 ? 27.378 -11.621 -20.123 1.00 83.19 195 LEU A CA 1
ATOM 1569 C C . LEU A 1 195 ? 27.707 -12.417 -21.392 1.00 83.19 195 LEU A C 1
ATOM 1571 O O . LEU A 1 195 ? 28.842 -12.397 -21.859 1.00 83.19 195 LEU A O 1
ATOM 1575 N N . ILE A 1 196 ? 26.709 -13.100 -21.947 1.00 87.00 196 ILE A N 1
ATOM 1576 C CA . ILE A 1 196 ? 26.814 -13.834 -23.213 1.00 87.00 196 ILE A CA 1
ATOM 1577 C C . ILE A 1 196 ? 26.520 -12.899 -24.380 1.00 87.00 196 ILE A C 1
ATOM 1579 O O . ILE A 1 196 ? 27.272 -12.823 -25.347 1.00 87.00 196 ILE A O 1
ATOM 1583 N N . SER A 1 197 ? 25.387 -12.206 -24.309 1.00 83.38 197 SER A N 1
ATOM 1584 C CA . SER A 1 197 ? 24.950 -11.309 -25.371 1.00 83.38 197 SER A CA 1
ATOM 1585 C C . SER A 1 197 ? 23.979 -10.295 -24.815 1.00 83.38 197 SER A C 1
ATOM 1587 O O . SER A 1 197 ? 23.125 -10.666 -24.011 1.00 83.38 197 SER A O 1
ATOM 1589 N N . CYS A 1 198 ? 24.031 -9.068 -25.318 1.00 82.19 198 CYS A N 1
ATOM 1590 C CA . CYS A 1 198 ? 22.910 -8.161 -25.198 1.00 82.19 198 CYS A CA 1
ATOM 1591 C C . CYS A 1 198 ? 22.511 -7.629 -26.566 1.00 82.19 198 CYS A C 1
ATOM 1593 O O . CYS A 1 198 ? 23.359 -7.292 -27.392 1.00 82.19 198 CYS A O 1
ATOM 1595 N N . ARG A 1 199 ? 21.207 -7.622 -26.838 1.00 81.31 199 ARG A N 1
ATOM 1596 C CA . ARG A 1 199 ? 20.676 -7.172 -28.122 1.00 81.31 199 ARG A CA 1
ATOM 1597 C C . ARG A 1 199 ? 19.389 -6.399 -27.942 1.00 81.31 199 ARG A C 1
ATOM 1599 O O . ARG A 1 199 ? 18.592 -6.690 -27.053 1.00 81.31 199 ARG A O 1
ATOM 1606 N N . ARG A 1 200 ? 19.164 -5.469 -28.858 1.00 77.12 200 ARG A N 1
ATOM 1607 C CA . ARG A 1 200 ? 17.880 -4.800 -29.034 1.00 77.12 200 ARG A CA 1
ATOM 1608 C C . ARG A 1 200 ? 16.893 -5.772 -29.692 1.00 77.12 200 ARG A C 1
ATOM 1610 O O . ARG A 1 200 ? 17.235 -6.464 -30.650 1.00 77.12 200 ARG A O 1
ATOM 1617 N N . ARG A 1 201 ? 15.691 -5.855 -29.140 1.00 66.56 201 ARG A N 1
ATOM 1618 C CA . ARG A 1 201 ? 14.538 -6.618 -29.610 1.00 66.56 201 ARG A CA 1
ATOM 1619 C C . ARG A 1 201 ? 13.606 -5.625 -30.302 1.00 66.56 201 ARG A C 1
ATOM 1621 O O . ARG A 1 201 ? 12.959 -4.838 -29.608 1.00 66.56 201 ARG A O 1
ATOM 1628 N N . TYR A 1 202 ? 13.637 -5.685 -31.634 1.00 57.75 202 TYR A N 1
ATOM 1629 C CA . TYR A 1 202 ? 12.747 -4.985 -32.564 1.00 57.75 202 TYR A CA 1
ATOM 1630 C C . TYR A 1 202 ? 11.328 -5.549 -32.526 1.00 57.75 202 TYR A C 1
ATOM 1632 O O . TYR A 1 202 ? 11.192 -6.763 -32.235 1.00 57.75 202 TYR A O 1
#

Secondary structure (DSSP, 8-state):
----------SSSSHHHHHHHHHHHHHHHHHHHHHHHHHHHHHHHHHHHHH---HHHHHHHHHHHHHHHHHHHHHIIIIIHHHHHT--HHHHHHHHHHHHHHHHHHHHHHHTSSS--HHHHHHHHHHHHHHHHHHHHHHHTTTTS----TT-EEEEEEEETT--EEEEEESSHHHHHHHHHHHHHHHH--S-EEEEEEEEE-